Protein AF-A0A5B9W8B9-F1 (afdb_monomer_lite)

Radius of gyration: 24.4 Å; chains: 1; bounding box: 91×34×61 Å

Foldseek 3Di:
DDDDDDPPDDPPDDQQDDDDDPVLVVLLVVLLVCLLPDQLVCLVVVLPPVLVVLLVVLVVCLVVVVLVVNVNSLSSLLSSLLSSLLSCLQDCSPVVRSVVSVCCCVVRSLVSSVVSLVSSLVVCVVPPPPCVRPRDRSVVVSVCSNVSNVCCVVQVVSNQVQCVQLVVVVVVVFVVVLPDDQVPDPPQDDRRSATFGGKFQFPFFRWIWRWRAPPVQKTKTKIAGPPPRDPPPDGDDRGPQPPHWADYPDRMITGIGD

Structure (mmCIF, N/CA/C/O backbone):
data_AF-A0A5B9W8B9-F1
#
_entry.id   AF-A0A5B9W8B9-F1
#
loop_
_atom_site.group_PDB
_atom_site.id
_atom_site.type_symbol
_atom_site.label_atom_id
_atom_site.label_alt_id
_atom_site.label_comp_id
_atom_site.label_asym_id
_atom_site.label_entity_id
_atom_site.label_seq_id
_atom_site.pdbx_PDB_ins_code
_atom_site.Cartn_x
_atom_site.Cartn_y
_atom_site.Cartn_z
_atom_site.occupancy
_atom_site.B_iso_or_equiv
_atom_site.auth_seq_id
_atom_site.auth_comp_id
_atom_site.auth_asym_id
_atom_site.auth_atom_id
_atom_site.pdbx_PDB_model_num
ATOM 1 N N . MET A 1 1 ? -69.349 -2.108 16.119 1.00 53.00 1 MET A N 1
ATOM 2 C CA . MET A 1 1 ? -68.455 -2.070 14.942 1.00 53.00 1 MET A CA 1
ATOM 3 C C . MET A 1 1 ? -67.423 -0.985 15.195 1.00 53.00 1 MET A C 1
ATOM 5 O O . MET A 1 1 ? -67.788 0.181 15.204 1.00 53.00 1 MET A O 1
ATOM 9 N N . GLY A 1 2 ? -66.193 -1.365 15.547 1.00 60.72 2 GLY A N 1
ATOM 10 C CA . GLY A 1 2 ? -65.100 -0.411 15.768 1.00 60.72 2 GLY A CA 1
ATOM 11 C C . GLY A 1 2 ? -64.405 -0.074 14.445 1.00 60.72 2 GLY A C 1
ATOM 12 O O . GLY A 1 2 ? -64.340 -0.952 13.581 1.00 60.72 2 GLY A O 1
ATOM 13 N N . PRO A 1 3 ? -63.917 1.163 14.251 1.00 53.50 3 PRO A N 1
ATOM 14 C CA . PRO A 1 3 ? -63.240 1.543 13.019 1.00 53.50 3 PRO A CA 1
ATOM 15 C C . PRO A 1 3 ? -61.940 0.735 12.840 1.00 53.50 3 PRO A C 1
ATOM 17 O O . PRO A 1 3 ? -61.237 0.484 13.825 1.00 53.50 3 PRO A O 1
ATOM 20 N N . PRO A 1 4 ? -61.608 0.313 11.607 1.00 59.78 4 PRO A N 1
ATOM 21 C CA . PRO A 1 4 ? -60.392 -0.444 11.338 1.00 59.78 4 PRO A CA 1
ATOM 22 C C . PRO A 1 4 ? -59.152 0.404 11.646 1.00 59.78 4 PRO A C 1
ATOM 24 O O . PRO A 1 4 ? -59.049 1.559 11.231 1.00 59.78 4 PRO A O 1
ATOM 27 N N . SER A 1 5 ? -58.207 -0.174 12.392 1.00 61.28 5 SER A N 1
ATOM 28 C CA . SER A 1 5 ? -56.925 0.465 12.696 1.00 61.28 5 SER A CA 1
ATOM 29 C C . SER A 1 5 ? -56.132 0.742 11.412 1.00 61.28 5 SER A C 1
ATOM 31 O O . SER A 1 5 ? -56.053 -0.134 10.547 1.00 61.28 5 SER A O 1
ATOM 33 N N . PRO A 1 6 ? -55.508 1.925 11.279 1.00 59.16 6 PRO A N 1
ATOM 34 C CA . PRO A 1 6 ? -54.729 2.258 10.099 1.00 59.16 6 PRO A CA 1
ATOM 35 C C . PRO A 1 6 ? -53.483 1.370 10.020 1.00 59.16 6 PRO A C 1
ATOM 37 O O . PRO A 1 6 ? -52.668 1.312 10.944 1.00 59.16 6 PRO A O 1
ATOM 40 N N . LEU A 1 7 ? -53.348 0.687 8.883 1.00 61.56 7 LEU A N 1
ATOM 41 C CA . LEU A 1 7 ? -52.146 -0.014 8.448 1.00 61.56 7 LEU A CA 1
ATOM 42 C C . LEU A 1 7 ? -50.943 0.936 8.539 1.00 61.56 7 LEU A C 1
ATOM 44 O O . LEU A 1 7 ? -50.793 1.854 7.735 1.00 61.56 7 LEU A O 1
ATOM 48 N N . ARG A 1 8 ? -50.070 0.705 9.526 1.00 52.62 8 ARG A N 1
ATOM 49 C CA . ARG A 1 8 ? -48.732 1.301 9.576 1.00 52.62 8 ARG A CA 1
ATOM 50 C C . ARG A 1 8 ? -47.933 0.767 8.390 1.00 52.62 8 ARG A C 1
ATOM 52 O O . ARG A 1 8 ? -47.361 -0.318 8.455 1.00 52.62 8 ARG A O 1
ATOM 59 N N . THR A 1 9 ? -47.877 1.536 7.311 1.00 57.22 9 THR A N 1
ATOM 60 C CA . THR A 1 9 ? -46.890 1.356 6.247 1.00 57.22 9 THR A CA 1
ATOM 61 C C . THR A 1 9 ? -45.500 1.537 6.849 1.00 57.22 9 THR A C 1
ATOM 63 O O . THR A 1 9 ? -45.143 2.633 7.285 1.00 57.22 9 THR A O 1
ATOM 66 N N . ALA A 1 10 ? -44.734 0.448 6.923 1.00 52.25 10 ALA A N 1
ATOM 67 C CA . ALA A 1 10 ? -43.337 0.473 7.320 1.00 52.25 10 ALA A CA 1
ATOM 68 C C . ALA A 1 10 ? -42.574 1.379 6.346 1.00 52.25 10 ALA A C 1
ATOM 70 O O . ALA A 1 10 ? -42.429 1.057 5.168 1.00 52.25 10 ALA A O 1
ATOM 71 N N . ALA A 1 11 ? -42.137 2.542 6.829 1.00 54.94 11 ALA A N 1
ATOM 72 C CA . ALA A 1 11 ? -41.284 3.435 6.066 1.00 54.94 11 ALA A CA 1
ATOM 73 C C . ALA A 1 11 ? -40.016 2.667 5.673 1.00 54.94 11 ALA A C 1
ATOM 75 O O . ALA A 1 11 ? -39.284 2.189 6.542 1.00 54.94 11 ALA A O 1
ATOM 76 N N . ALA A 1 12 ? -39.787 2.520 4.367 1.00 53.31 12 ALA A N 1
ATOM 77 C CA . ALA A 1 12 ? -38.563 1.954 3.827 1.00 53.31 12 ALA A CA 1
ATOM 78 C C . ALA A 1 12 ? -37.379 2.757 4.382 1.00 53.31 12 ALA A C 1
ATOM 80 O O . ALA A 1 12 ? -37.234 3.947 4.097 1.00 53.31 12 ALA A O 1
ATOM 81 N N . GLY A 1 13 ? -36.587 2.121 5.248 1.00 50.81 13 GLY A N 1
ATOM 82 C CA . GLY A 1 13 ? -35.452 2.751 5.905 1.00 50.81 13 GLY A CA 1
ATOM 83 C C . GLY A 1 13 ? -34.472 3.270 4.861 1.00 50.81 13 GLY A C 1
ATOM 84 O O . GLY A 1 13 ? -33.965 2.501 4.046 1.00 50.81 13 GLY A O 1
ATOM 85 N N . ALA A 1 14 ? -34.220 4.578 4.876 1.00 54.97 14 ALA A N 1
ATOM 86 C CA . ALA A 1 14 ? -33.179 5.180 4.060 1.00 54.97 14 ALA A CA 1
ATOM 87 C C . ALA A 1 14 ? -31.840 4.459 4.322 1.00 54.97 14 ALA A C 1
ATOM 89 O O . ALA A 1 14 ? -31.546 4.139 5.480 1.00 54.97 14 ALA A O 1
ATOM 90 N N . PRO A 1 15 ? -31.023 4.196 3.285 1.00 48.00 15 PRO A N 1
ATOM 91 C CA . PRO A 1 15 ? -29.749 3.513 3.461 1.00 48.00 15 PRO A CA 1
ATOM 92 C C . PRO A 1 15 ? -28.879 4.308 4.436 1.00 48.00 15 PRO A C 1
ATOM 94 O O . PRO A 1 15 ? -28.633 5.503 4.245 1.00 48.00 15 PRO A O 1
ATOM 97 N N . ALA A 1 16 ? -28.435 3.643 5.501 1.00 47.88 16 ALA A N 1
ATOM 98 C CA . ALA A 1 16 ? -27.616 4.251 6.533 1.00 47.88 16 ALA A CA 1
ATOM 99 C C . ALA A 1 16 ? -26.306 4.771 5.915 1.00 47.88 16 ALA A C 1
ATOM 101 O O . ALA A 1 16 ? -25.466 4.001 5.449 1.00 47.88 16 ALA A O 1
ATOM 102 N N . ARG A 1 17 ? -26.132 6.098 5.878 1.00 46.00 17 ARG A N 1
ATOM 103 C CA . ARG A 1 17 ? -24.886 6.723 5.420 1.00 46.00 17 ARG A CA 1
ATOM 104 C C . ARG A 1 17 ? -23.863 6.660 6.546 1.00 46.00 17 ARG A C 1
ATOM 106 O O . ARG A 1 17 ? -24.019 7.320 7.572 1.00 46.00 17 ARG A O 1
ATOM 113 N N . VAL A 1 18 ? -22.802 5.886 6.345 1.00 44.22 18 VAL A N 1
ATOM 114 C CA . VAL A 1 18 ? -21.648 5.867 7.247 1.00 44.22 18 VAL A CA 1
ATOM 115 C C . VAL A 1 18 ? -20.907 7.198 7.097 1.00 44.22 18 VAL A C 1
ATOM 117 O O . VAL A 1 18 ? -20.269 7.448 6.079 1.00 44.22 18 VAL A O 1
ATOM 120 N N . GLN A 1 19 ? -21.023 8.080 8.090 1.00 51.31 19 GLN A N 1
ATOM 121 C CA . GLN A 1 19 ? -20.277 9.338 8.131 1.00 51.31 19 GLN A CA 1
ATOM 122 C C . GLN A 1 19 ? -19.015 9.148 8.970 1.00 51.31 19 GLN A C 1
ATOM 124 O O . GLN A 1 19 ? -19.083 8.982 10.190 1.00 51.31 19 GLN A O 1
ATOM 129 N N . PHE A 1 20 ? -17.856 9.169 8.316 1.00 55.06 20 PHE A N 1
ATOM 130 C CA . PHE A 1 20 ? -16.575 9.244 9.008 1.00 55.06 20 PHE A CA 1
ATOM 131 C C . PHE A 1 20 ? -16.237 10.712 9.296 1.00 55.06 20 PHE A C 1
ATOM 133 O O . PHE A 1 20 ? -16.430 11.559 8.421 1.00 55.06 20 PHE A O 1
ATOM 140 N N . PRO A 1 21 ? -15.720 11.045 10.491 1.00 71.06 21 PRO A N 1
ATOM 141 C CA . PRO A 1 21 ? -15.170 12.371 10.728 1.00 71.06 21 PRO A CA 1
ATOM 142 C C . PRO A 1 21 ? -14.032 12.643 9.736 1.00 71.06 21 PRO A C 1
ATOM 144 O O . PRO A 1 21 ? -13.175 11.781 9.547 1.00 71.06 21 PRO A O 1
ATOM 147 N N . LEU A 1 22 ? -13.972 13.844 9.155 1.00 70.62 22 LEU A N 1
ATOM 148 C CA . LEU A 1 22 ? -12.918 14.226 8.203 1.00 70.62 22 LEU A CA 1
ATOM 149 C C . LEU A 1 22 ? -11.507 13.958 8.756 1.00 70.62 22 LEU A C 1
ATOM 151 O O . LEU A 1 22 ? -10.649 13.448 8.043 1.00 70.62 22 LEU A O 1
ATOM 155 N N . TRP A 1 23 ? -11.291 14.217 10.049 1.00 65.00 23 TRP A N 1
ATOM 156 C CA . TRP A 1 23 ? -10.002 13.987 10.704 1.00 65.00 23 TRP A CA 1
ATOM 157 C C . TRP A 1 23 ? -9.565 12.515 10.683 1.00 65.00 23 TRP A C 1
ATOM 159 O O . TRP A 1 23 ? -8.372 12.246 10.633 1.00 65.00 23 TRP A O 1
ATOM 169 N N . VAL A 1 24 ? -10.502 11.559 10.674 1.00 62.00 24 VAL A N 1
ATOM 170 C CA . VAL A 1 24 ? -10.194 10.121 10.599 1.00 62.00 24 VAL A CA 1
ATOM 171 C C . VAL A 1 24 ? -9.627 9.769 9.224 1.00 62.00 24 VAL A C 1
ATOM 173 O O . VAL A 1 24 ? -8.650 9.031 9.123 1.00 62.00 24 VAL A O 1
ATOM 176 N N . ILE A 1 25 ? -10.207 10.343 8.167 1.00 65.50 25 ILE A N 1
ATOM 177 C CA . ILE A 1 25 ? -9.712 10.192 6.794 1.00 65.50 25 ILE A CA 1
ATOM 178 C C . ILE A 1 25 ? -8.346 10.873 6.659 1.00 65.50 25 ILE A C 1
ATOM 180 O O . ILE A 1 25 ? -7.425 10.289 6.097 1.00 65.50 25 ILE A O 1
ATOM 184 N N . MET A 1 26 ? -8.180 12.072 7.226 1.00 69.94 26 MET A N 1
ATOM 185 C CA . MET A 1 26 ? -6.887 12.765 7.228 1.00 69.94 26 MET A CA 1
ATOM 186 C C . MET A 1 26 ? -5.810 11.977 7.978 1.00 69.94 26 MET A C 1
ATOM 188 O O . MET A 1 26 ? -4.672 11.944 7.528 1.00 69.94 26 MET A O 1
ATOM 192 N N . LEU A 1 27 ? -6.158 11.309 9.081 1.00 65.75 27 LEU A N 1
ATOM 193 C CA . LEU A 1 27 ? -5.225 10.485 9.849 1.00 65.75 27 LEU A CA 1
ATOM 194 C C . LEU A 1 27 ? -4.809 9.229 9.073 1.00 65.75 27 LEU A C 1
ATOM 196 O O . LEU A 1 27 ? -3.626 8.892 9.055 1.00 65.75 27 LEU A O 1
ATOM 200 N N . LEU A 1 28 ? -5.751 8.584 8.376 1.00 63.97 28 LEU A N 1
ATOM 201 C CA . LEU A 1 28 ? -5.454 7.499 7.439 1.00 63.97 28 LEU A CA 1
ATOM 202 C C . LEU A 1 28 ? -4.477 7.968 6.350 1.00 63.97 28 LEU A C 1
ATOM 204 O O . LEU A 1 28 ? -3.435 7.345 6.160 1.00 63.97 28 LEU A O 1
ATOM 208 N N . ILE A 1 29 ? -4.780 9.087 5.685 1.00 66.88 29 ILE A N 1
ATOM 209 C CA . ILE A 1 29 ? -3.930 9.663 4.631 1.00 66.88 29 ILE A CA 1
ATOM 210 C C . ILE A 1 29 ? -2.542 10.005 5.180 1.00 66.88 29 ILE A C 1
ATOM 212 O O . ILE A 1 29 ? -1.541 9.642 4.570 1.00 66.88 29 ILE A O 1
ATOM 216 N N . ALA A 1 30 ? -2.469 10.660 6.341 1.00 65.62 30 ALA A N 1
ATOM 217 C CA . ALA A 1 30 ? -1.208 11.026 6.974 1.00 65.62 30 ALA A CA 1
ATOM 218 C C . ALA A 1 30 ? -0.379 9.789 7.330 1.00 65.62 30 ALA A C 1
ATOM 220 O O . ALA A 1 30 ? 0.826 9.782 7.114 1.00 65.62 30 ALA A O 1
ATOM 221 N N . THR A 1 31 ? -1.012 8.720 7.817 1.00 61.94 31 THR A N 1
ATOM 222 C CA . THR A 1 31 ? -0.304 7.487 8.183 1.00 61.94 31 THR A CA 1
ATOM 223 C C . THR A 1 31 ? 0.210 6.752 6.946 1.00 61.94 31 THR A C 1
ATOM 225 O O . THR A 1 31 ? 1.342 6.275 6.951 1.00 61.94 31 THR A O 1
ATOM 228 N N . VAL A 1 32 ? -0.574 6.721 5.862 1.00 61.09 32 VAL A N 1
ATOM 229 C CA . VAL A 1 32 ? -0.121 6.204 4.562 1.00 61.09 32 VAL A CA 1
ATOM 230 C C . VAL A 1 32 ? 1.057 7.034 4.043 1.00 61.09 32 VAL A C 1
ATOM 232 O O . VAL A 1 32 ? 2.077 6.470 3.666 1.00 61.09 32 VAL A O 1
ATOM 235 N N . ALA A 1 33 ? 0.963 8.365 4.086 1.00 64.56 33 ALA A N 1
ATOM 236 C CA . ALA A 1 33 ? 2.030 9.257 3.636 1.00 64.56 33 ALA A CA 1
ATOM 237 C C . ALA A 1 33 ? 3.316 9.115 4.473 1.00 64.56 33 ALA A C 1
ATOM 239 O O . ALA A 1 33 ? 4.405 9.062 3.909 1.00 64.56 33 ALA A O 1
ATOM 240 N N . ILE A 1 34 ? 3.203 8.998 5.801 1.00 65.38 34 ILE A N 1
ATOM 241 C CA . ILE A 1 34 ? 4.343 8.755 6.699 1.00 65.38 34 ILE A CA 1
ATOM 242 C C . ILE A 1 34 ? 4.956 7.384 6.419 1.00 65.38 34 ILE A C 1
ATOM 244 O O . ILE A 1 34 ? 6.172 7.288 6.311 1.00 65.38 34 ILE A O 1
ATOM 248 N N . GLY A 1 35 ? 4.137 6.341 6.256 1.00 58.59 35 GLY A N 1
ATOM 249 C CA . GLY A 1 35 ? 4.618 5.007 5.890 1.00 58.59 35 GLY A CA 1
ATOM 250 C C . GLY A 1 35 ? 5.359 4.992 4.554 1.00 58.59 35 GLY A C 1
ATOM 251 O O . GLY A 1 35 ? 6.282 4.205 4.381 1.00 58.59 35 GLY A O 1
ATOM 252 N N . ILE A 1 36 ? 4.990 5.896 3.641 1.00 60.25 36 ILE A N 1
ATOM 253 C CA . ILE A 1 36 ? 5.668 6.075 2.358 1.00 60.25 36 ILE A CA 1
ATOM 254 C C . ILE A 1 36 ? 6.988 6.845 2.485 1.00 60.25 36 ILE A C 1
ATOM 256 O O . ILE A 1 36 ? 7.955 6.528 1.795 1.00 60.25 36 ILE A O 1
ATOM 260 N N . ALA A 1 37 ? 7.037 7.860 3.347 1.00 62.34 37 ALA A N 1
ATOM 261 C CA . ALA A 1 37 ? 8.162 8.789 3.432 1.00 62.34 37 ALA A CA 1
ATOM 262 C C . ALA A 1 37 ? 9.220 8.427 4.494 1.00 62.34 37 ALA A C 1
ATOM 264 O O . ALA A 1 37 ? 10.349 8.911 4.410 1.00 62.34 37 ALA A O 1
ATOM 265 N N . ALA A 1 38 ? 8.874 7.634 5.513 1.00 58.47 38 ALA A N 1
ATOM 266 C CA . ALA A 1 38 ? 9.739 7.380 6.663 1.00 58.47 38 ALA A CA 1
ATOM 267 C C . ALA A 1 38 ? 10.649 6.147 6.478 1.00 58.47 38 ALA A C 1
ATOM 269 O O . ALA A 1 38 ? 10.225 5.138 5.913 1.00 58.47 38 ALA A O 1
ATOM 270 N N . PRO A 1 39 ? 11.887 6.175 7.009 1.00 59.69 39 PRO A N 1
ATOM 271 C CA . PRO A 1 39 ? 12.776 5.019 6.981 1.00 59.69 39 PRO A CA 1
ATOM 272 C C . PRO A 1 39 ? 12.236 3.842 7.831 1.00 59.69 39 PRO A C 1
ATOM 274 O O . PRO A 1 39 ? 11.642 4.074 8.890 1.00 59.69 39 PRO A O 1
ATOM 277 N N . PRO A 1 40 ? 12.501 2.578 7.432 1.00 56.31 40 PRO A N 1
ATOM 278 C CA . PRO A 1 40 ? 11.934 1.351 8.018 1.00 56.31 40 PRO A CA 1
ATOM 279 C C . PRO A 1 40 ? 11.998 1.250 9.548 1.00 56.31 40 PRO A C 1
ATOM 281 O O . PRO A 1 40 ? 11.011 0.923 10.208 1.00 56.31 40 PRO A O 1
ATOM 284 N N . LEU A 1 41 ? 13.159 1.572 10.127 1.00 54.97 41 LEU A N 1
ATOM 285 C CA . LEU A 1 41 ? 13.398 1.515 11.574 1.00 54.97 41 LEU A CA 1
ATOM 286 C C . LEU A 1 41 ? 12.541 2.525 12.349 1.00 54.97 41 LEU A C 1
ATOM 288 O O . LEU A 1 41 ? 12.092 2.236 13.459 1.00 54.97 41 LEU A O 1
ATOM 292 N N . GLY A 1 42 ? 12.258 3.684 11.745 1.00 56.50 42 GLY A N 1
ATOM 293 C CA . GLY A 1 42 ? 11.351 4.676 12.313 1.00 56.50 42 GLY A CA 1
ATOM 294 C C . GLY A 1 42 ? 9.923 4.146 12.396 1.00 56.50 42 GLY A C 1
ATOM 295 O O . GLY A 1 42 ? 9.264 4.345 13.409 1.00 56.50 42 GLY A O 1
ATOM 296 N N . VAL A 1 43 ? 9.469 3.402 11.384 1.00 57.56 43 VAL A N 1
ATOM 297 C CA . VAL A 1 43 ? 8.092 2.886 11.289 1.00 57.56 43 VAL A CA 1
ATOM 298 C C . VAL A 1 43 ? 7.775 1.856 12.381 1.00 57.56 43 VAL A C 1
ATOM 300 O O . VAL A 1 43 ? 6.681 1.881 12.945 1.00 57.56 43 VAL A O 1
ATOM 303 N N . VA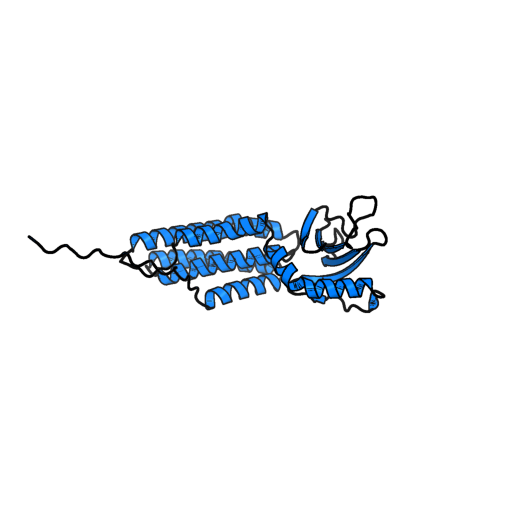L A 1 44 ? 8.726 0.988 12.742 1.00 56.59 44 VAL A N 1
ATOM 304 C CA . VAL A 1 44 ? 8.519 -0.033 13.790 1.00 56.59 44 VAL A CA 1
ATOM 305 C C . VAL A 1 44 ? 8.467 0.596 15.190 1.00 56.59 44 VAL A C 1
ATOM 307 O O . VAL A 1 44 ? 7.555 0.302 15.969 1.00 56.59 44 VAL A O 1
ATOM 310 N N . ALA A 1 45 ? 9.396 1.507 15.502 1.00 57.75 45 ALA A N 1
ATOM 311 C CA . ALA A 1 45 ? 9.432 2.205 16.791 1.00 57.75 45 ALA A CA 1
ATOM 312 C C . ALA A 1 45 ? 8.258 3.193 16.958 1.00 57.75 45 ALA A C 1
ATOM 314 O O . ALA A 1 45 ? 7.648 3.255 18.030 1.00 57.75 45 ALA A O 1
ATOM 315 N N . LEU A 1 46 ? 7.889 3.906 15.885 1.00 56.69 46 LEU A N 1
ATOM 316 C CA . LEU A 1 46 ? 6.703 4.771 15.833 1.00 56.69 46 LEU A CA 1
ATOM 317 C C . LEU A 1 46 ? 5.392 3.976 15.817 1.00 56.69 46 LEU A C 1
ATOM 319 O O . LEU A 1 46 ? 4.352 4.534 16.140 1.00 56.69 46 LEU A O 1
ATOM 323 N N . GLY A 1 47 ? 5.413 2.689 15.468 1.00 58.53 47 GLY A N 1
ATOM 324 C CA . GLY A 1 47 ? 4.243 1.822 15.551 1.00 58.53 47 GLY A CA 1
ATOM 325 C C . GLY A 1 47 ? 3.962 1.394 16.990 1.00 58.53 47 GLY A C 1
ATOM 326 O O . GLY A 1 47 ? 2.903 1.688 17.539 1.00 58.53 47 GLY A O 1
ATOM 327 N N . MET A 1 48 ? 4.918 0.725 17.638 1.00 62.12 48 MET A N 1
ATOM 328 C CA . MET A 1 48 ? 4.668 -0.020 18.884 1.00 62.12 48 MET A CA 1
ATOM 329 C C . MET A 1 48 ? 4.338 0.867 20.097 1.00 62.12 48 MET A C 1
ATOM 331 O O . MET A 1 48 ? 3.392 0.572 20.832 1.00 62.12 48 MET A O 1
ATOM 335 N N . ALA A 1 49 ? 5.062 1.973 20.306 1.00 63.25 49 ALA A N 1
ATOM 336 C CA . ALA A 1 49 ? 4.857 2.828 21.481 1.00 63.25 49 ALA A CA 1
ATOM 337 C C . ALA A 1 49 ? 3.497 3.565 21.470 1.00 63.25 49 ALA A C 1
ATOM 339 O O . ALA A 1 49 ? 2.778 3.502 22.474 1.00 63.25 49 ALA A O 1
ATOM 340 N N . PRO A 1 50 ? 3.055 4.174 20.351 1.00 64.69 50 PRO A N 1
ATOM 341 C CA . PRO A 1 50 ? 1.700 4.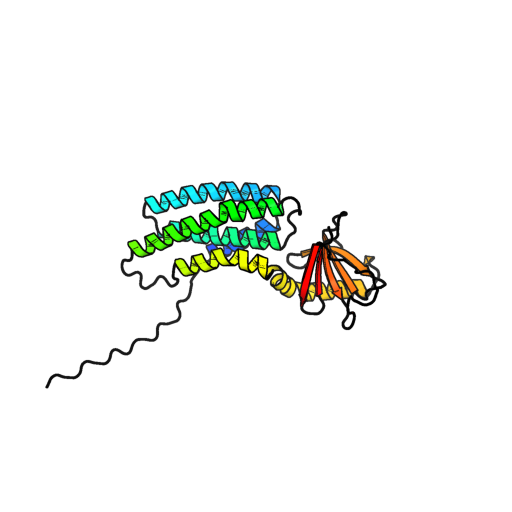708 20.237 1.00 64.69 50 PRO A CA 1
ATOM 342 C C . PRO A 1 50 ? 0.630 3.629 20.349 1.00 64.69 50 PRO A C 1
ATOM 344 O O . PRO A 1 50 ? -0.426 3.899 20.911 1.00 64.69 50 PRO A O 1
ATOM 347 N N . THR A 1 51 ? 0.900 2.400 19.889 1.00 65.12 51 THR A N 1
ATOM 348 C CA . THR A 1 51 ? -0.045 1.284 20.047 1.00 65.12 51 THR A CA 1
ATOM 349 C C . THR A 1 51 ? -0.283 0.961 21.524 1.00 65.12 51 THR A C 1
ATOM 351 O O . THR A 1 51 ? -1.430 0.848 21.957 1.00 65.12 51 THR A O 1
ATOM 354 N N . ALA A 1 52 ? 0.787 0.862 22.317 1.00 65.94 52 ALA A N 1
ATOM 355 C CA . ALA A 1 52 ? 0.695 0.594 23.751 1.00 65.94 52 ALA A CA 1
ATOM 356 C C . ALA A 1 52 ? 0.013 1.746 24.509 1.00 65.94 52 ALA A C 1
ATOM 358 O O . ALA A 1 52 ? -0.874 1.508 25.333 1.00 65.94 52 ALA A O 1
ATOM 359 N N . ALA A 1 53 ? 0.365 2.996 24.189 1.00 68.19 53 ALA A N 1
ATOM 360 C CA . ALA A 1 53 ? -0.264 4.180 24.775 1.00 68.19 53 ALA A CA 1
ATOM 361 C C . ALA A 1 53 ? -1.753 4.271 24.414 1.00 68.19 53 ALA A C 1
ATOM 363 O O . ALA A 1 53 ? -2.593 4.562 25.268 1.00 68.19 53 ALA A O 1
ATOM 364 N N . ALA A 1 54 ? -2.098 3.965 23.165 1.00 66.94 54 ALA A N 1
ATOM 365 C CA . ALA A 1 54 ? -3.473 3.949 22.713 1.00 66.94 54 ALA A CA 1
ATOM 366 C C . ALA A 1 54 ? -4.262 2.796 23.340 1.00 66.94 54 ALA A C 1
ATOM 368 O O . ALA A 1 54 ? -5.433 2.995 23.666 1.00 66.94 54 ALA A O 1
ATOM 369 N N . TYR A 1 55 ? -3.630 1.643 23.601 1.00 67.50 55 TYR A N 1
ATOM 370 C CA . TYR A 1 55 ? -4.244 0.556 24.362 1.00 67.50 55 TYR A CA 1
ATOM 371 C C . TYR A 1 55 ? -4.537 0.964 25.808 1.00 67.50 55 TYR A C 1
ATOM 373 O O . TYR A 1 55 ? -5.680 0.888 26.264 1.00 67.50 55 TYR A O 1
ATOM 381 N N . ALA A 1 56 ? -3.540 1.485 26.519 1.00 71.69 56 ALA A N 1
ATOM 382 C CA . ALA A 1 56 ? -3.726 1.957 27.889 1.00 71.69 56 ALA A CA 1
ATOM 383 C C . ALA A 1 56 ? -4.790 3.071 27.971 1.00 71.69 56 ALA A C 1
ATOM 385 O O . ALA A 1 56 ? -5.689 3.021 28.815 1.00 71.69 56 ALA A O 1
ATOM 386 N N . GLY A 1 57 ? -4.735 4.039 27.050 1.00 68.06 57 GLY A N 1
ATOM 387 C CA . GLY A 1 57 ? -5.672 5.158 26.980 1.00 68.06 57 GLY A CA 1
ATOM 388 C C . GLY A 1 57 ? -7.1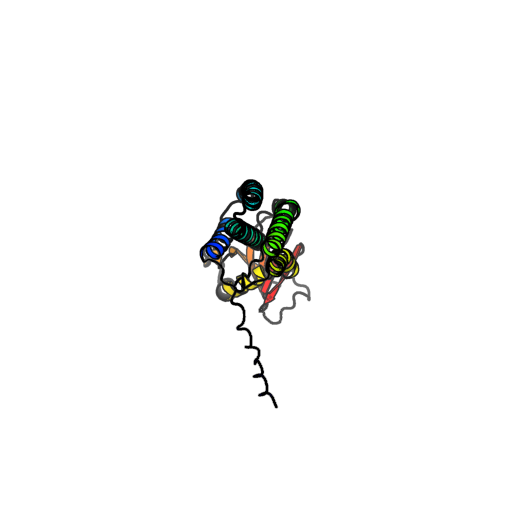04 4.720 26.679 1.00 68.06 57 GLY A C 1
ATOM 389 O O . GLY A 1 57 ? -8.038 5.164 27.343 1.00 68.06 57 GLY A O 1
ATOM 390 N N . SER A 1 58 ? -7.313 3.812 25.729 1.00 62.28 58 SER A N 1
ATOM 391 C CA . SER A 1 58 ? -8.662 3.340 25.390 1.00 62.28 58 SER A CA 1
ATOM 392 C C . SER A 1 58 ? -9.251 2.406 26.453 1.00 62.28 58 SER A C 1
ATOM 394 O O . SER A 1 58 ? -10.435 2.541 26.767 1.00 62.28 58 SER A O 1
ATOM 396 N N . ALA A 1 59 ? -8.446 1.559 27.105 1.00 69.25 59 ALA A N 1
ATOM 397 C CA . ALA A 1 59 ? -8.887 0.781 28.267 1.00 69.25 59 ALA A CA 1
ATOM 398 C C . ALA A 1 59 ? -9.320 1.690 29.435 1.00 69.25 59 ALA A C 1
ATOM 400 O O . ALA A 1 59 ? -10.340 1.443 30.086 1.00 69.25 59 ALA A O 1
ATOM 401 N N . PHE A 1 60 ? -8.590 2.783 29.668 1.00 75.94 60 PHE A N 1
ATOM 402 C CA . PHE A 1 60 ? -8.960 3.806 30.646 1.00 75.94 60 PHE A CA 1
ATOM 403 C C . PHE A 1 60 ? -10.259 4.542 30.268 1.00 75.94 60 PHE A C 1
ATOM 405 O O . PHE A 1 60 ? -11.130 4.760 31.112 1.00 75.94 60 PHE A O 1
ATOM 412 N N . LEU A 1 61 ? -10.439 4.886 28.991 1.00 71.25 61 LEU A N 1
ATOM 413 C CA . LEU A 1 61 ? -11.639 5.580 28.507 1.00 71.25 61 LEU A CA 1
ATOM 414 C C . LEU A 1 61 ? -12.899 4.718 28.557 1.00 71.25 61 LEU A C 1
ATOM 416 O O . LEU A 1 61 ? -13.980 5.222 28.866 1.00 71.25 61 LEU A O 1
ATOM 420 N N . VAL A 1 62 ? -12.748 3.419 28.313 1.00 69.31 62 VAL A N 1
ATOM 421 C CA . VAL A 1 62 ? -13.801 2.426 28.531 1.00 69.31 62 VAL A CA 1
ATOM 422 C C . VAL A 1 62 ? -14.202 2.383 30.006 1.00 69.31 62 VAL A C 1
ATOM 424 O O . VAL A 1 62 ? -15.389 2.470 30.315 1.00 69.31 62 VAL A O 1
ATOM 427 N N . ARG A 1 63 ? -13.228 2.321 30.925 1.00 75.56 63 ARG A N 1
ATOM 428 C CA . ARG A 1 63 ? -13.499 2.309 32.374 1.00 75.56 63 ARG A CA 1
ATOM 429 C C . ARG A 1 63 ? -14.169 3.590 32.872 1.00 75.56 63 ARG A C 1
ATOM 431 O O . ARG A 1 63 ? -14.964 3.530 33.798 1.00 75.56 63 ARG A O 1
ATOM 438 N N . THR A 1 64 ? -13.868 4.733 32.260 1.00 81.38 64 THR A N 1
ATOM 439 C CA . THR A 1 64 ? -14.421 6.045 32.648 1.00 81.38 64 THR A CA 1
ATOM 440 C C . THR A 1 64 ? -15.735 6.400 31.941 1.00 81.38 64 THR A C 1
ATOM 442 O O . THR A 1 64 ? -16.215 7.524 32.081 1.00 81.38 64 THR A O 1
ATOM 445 N N . GLY A 1 65 ? -16.328 5.479 31.168 1.00 75.19 65 GLY A N 1
ATOM 446 C CA . GLY A 1 65 ? -17.626 5.687 30.510 1.00 75.19 65 GLY A CA 1
ATOM 447 C C . GLY A 1 65 ? -17.597 6.651 29.316 1.00 75.19 65 GLY A C 1
ATOM 448 O O . GLY A 1 65 ? -18.643 7.020 28.783 1.00 75.19 65 GLY A O 1
ATOM 449 N N . ARG A 1 66 ? -16.413 7.054 28.835 1.00 79.81 66 ARG A N 1
ATOM 450 C CA . ARG A 1 66 ? -16.250 7.987 27.702 1.00 79.81 66 ARG A CA 1
ATOM 451 C C . ARG A 1 66 ? -16.331 7.262 26.353 1.00 79.81 66 ARG A C 1
ATOM 453 O O . ARG A 1 66 ? -15.403 7.307 25.540 1.00 79.81 66 ARG A O 1
ATOM 460 N N . LEU A 1 67 ? -17.466 6.610 26.093 1.00 73.69 67 LEU A N 1
ATOM 461 C CA . LEU A 1 67 ? -17.666 5.694 24.958 1.00 73.69 67 LEU A CA 1
ATOM 462 C C . LEU A 1 67 ? -17.448 6.343 23.580 1.00 73.69 67 LEU A C 1
ATOM 464 O O . LEU A 1 67 ? -16.889 5.714 22.682 1.00 73.69 67 LEU A O 1
ATOM 468 N N . ARG A 1 68 ? -17.824 7.618 23.407 1.00 77.44 68 ARG A N 1
ATOM 469 C CA . ARG A 1 68 ? -17.637 8.344 22.135 1.00 77.44 68 ARG A CA 1
ATOM 470 C C . ARG A 1 68 ? -16.161 8.513 21.773 1.00 77.44 68 ARG A C 1
ATOM 472 O O . ARG A 1 68 ? -15.792 8.330 20.615 1.00 77.44 68 ARG A O 1
ATOM 479 N N . LEU A 1 69 ? -15.330 8.837 22.764 1.00 76.31 69 LEU A N 1
ATOM 480 C CA . LEU A 1 69 ? -13.892 9.014 22.576 1.00 76.31 69 LEU A CA 1
ATOM 481 C C . LEU A 1 69 ? -13.209 7.659 22.348 1.00 76.31 69 LEU A C 1
ATOM 483 O O . LEU A 1 69 ? -12.378 7.538 21.454 1.00 76.31 69 LEU A O 1
ATOM 487 N N . ALA A 1 70 ? -13.623 6.624 23.087 1.00 71.56 70 ALA A N 1
ATOM 488 C CA . ALA A 1 70 ? -13.144 5.258 22.879 1.00 71.56 70 ALA A CA 1
ATOM 489 C C . ALA A 1 70 ? -13.438 4.756 21.451 1.00 71.56 70 ALA A C 1
ATOM 491 O O . ALA A 1 70 ? -12.542 4.226 20.797 1.00 71.56 70 ALA A O 1
ATOM 492 N N . LYS A 1 71 ? -14.649 5.003 20.926 1.00 76.94 71 LYS A N 1
ATOM 493 C CA . LYS A 1 71 ? -15.024 4.697 19.532 1.00 76.94 71 LYS A CA 1
ATOM 494 C C . LYS A 1 71 ? -14.122 5.411 18.525 1.00 76.94 71 LYS A C 1
ATOM 496 O O . LYS A 1 71 ? -13.625 4.791 17.590 1.00 76.94 71 LYS A O 1
ATOM 501 N N . GLN A 1 72 ? -13.917 6.714 18.705 1.00 79.50 72 GLN A N 1
ATOM 502 C CA . GLN A 1 72 ? -13.079 7.517 17.814 1.00 79.50 72 GLN A CA 1
ATOM 503 C C . GLN A 1 72 ? -11.627 7.033 17.799 1.00 79.50 72 GLN A C 1
ATOM 505 O O . GLN A 1 72 ? -11.048 6.901 16.723 1.00 79.50 72 GLN A O 1
ATOM 510 N N . LEU A 1 73 ? -11.065 6.708 18.965 1.00 75.56 73 LEU A N 1
ATOM 511 C CA . LEU A 1 73 ? -9.714 6.160 19.069 1.00 75.56 73 LEU A CA 1
ATOM 512 C C . LEU A 1 73 ? -9.611 4.772 18.437 1.00 75.56 73 LEU A C 1
ATOM 514 O O . LEU A 1 73 ? -8.693 4.546 17.660 1.00 75.56 73 LEU A O 1
ATOM 518 N N . ALA A 1 74 ? -10.558 3.868 18.698 1.00 75.38 74 ALA A N 1
ATOM 519 C CA . ALA A 1 74 ? -10.549 2.530 18.107 1.00 75.38 74 ALA A CA 1
ATOM 520 C C . ALA A 1 74 ? -10.613 2.580 16.570 1.00 75.38 74 ALA A C 1
ATOM 522 O O . ALA A 1 74 ? -9.854 1.885 15.895 1.00 75.38 74 ALA A O 1
ATOM 523 N N . LEU A 1 75 ? -11.472 3.442 16.013 1.00 78.69 75 LEU A N 1
ATOM 524 C CA . LEU A 1 75 ? -11.554 3.657 14.566 1.00 78.69 75 LEU A CA 1
ATOM 525 C C . LEU A 1 75 ? -10.278 4.292 14.008 1.00 78.69 75 LEU A C 1
ATOM 527 O O . LEU A 1 75 ? -9.775 3.835 12.985 1.00 78.69 75 LEU A O 1
ATOM 531 N N . GLY A 1 76 ? -9.747 5.318 14.678 1.00 79.12 76 GLY A N 1
ATOM 532 C CA . GLY A 1 76 ? -8.509 5.984 14.275 1.00 79.12 76 GLY A CA 1
ATOM 533 C C . GLY A 1 76 ? -7.316 5.029 14.257 1.00 79.12 76 GLY A C 1
ATOM 534 O O . GLY A 1 76 ? -6.583 4.997 13.274 1.00 79.12 76 GLY A O 1
ATOM 535 N N . LEU A 1 77 ? -7.166 4.198 15.293 1.00 76.69 77 LEU A N 1
ATOM 536 C CA . LEU A 1 77 ? -6.123 3.171 15.368 1.00 76.69 77 LEU A CA 1
ATOM 537 C C . LEU A 1 77 ? -6.307 2.114 14.287 1.00 76.69 77 LEU A C 1
ATOM 539 O O . LEU A 1 77 ? -5.368 1.832 13.552 1.00 76.69 77 LEU A O 1
ATOM 543 N N . GLY A 1 78 ? -7.513 1.553 14.161 1.00 80.12 78 GLY A N 1
ATOM 544 C CA . GLY A 1 78 ? -7.796 0.526 13.163 1.00 80.12 78 GLY A CA 1
ATOM 545 C C . GLY A 1 78 ? -7.490 1.009 11.748 1.00 80.12 78 GLY A C 1
ATOM 546 O O . GLY A 1 78 ? -6.832 0.301 10.989 1.00 80.12 78 GLY A O 1
ATOM 547 N N . LEU A 1 79 ? -7.908 2.228 11.404 1.00 81.56 79 LEU A N 1
ATOM 548 C CA . LEU A 1 79 ? -7.629 2.816 10.096 1.00 81.56 79 LEU A CA 1
ATOM 549 C C . LEU A 1 79 ? -6.154 3.180 9.928 1.00 81.56 79 LEU A C 1
ATOM 551 O O . LEU A 1 79 ? -5.584 2.852 8.894 1.00 81.56 79 LEU A O 1
ATOM 555 N N . GLY A 1 80 ? -5.516 3.782 10.933 1.00 79.25 80 GLY A N 1
ATOM 556 C CA . GLY A 1 80 ? -4.087 4.099 10.898 1.00 79.25 80 GLY A CA 1
ATOM 557 C C . GLY A 1 80 ? -3.226 2.853 10.675 1.00 79.25 80 GLY A C 1
ATOM 558 O O . GLY A 1 80 ? -2.430 2.818 9.740 1.00 79.25 80 GLY A O 1
ATOM 559 N N . PHE A 1 81 ? -3.447 1.790 11.455 1.00 79.81 81 PHE A N 1
ATOM 560 C CA . PHE A 1 81 ? -2.733 0.521 11.297 1.00 79.81 81 PHE A CA 1
ATOM 561 C C . PHE A 1 81 ? -2.981 -0.113 9.932 1.00 79.81 81 PHE A C 1
ATOM 563 O O . PHE A 1 81 ? -2.028 -0.530 9.281 1.00 79.81 81 PHE A O 1
ATOM 570 N N . ASN A 1 82 ? -4.231 -0.169 9.468 1.00 82.06 82 ASN A N 1
ATOM 571 C CA . ASN A 1 82 ? -4.536 -0.683 8.131 1.00 82.06 82 ASN A CA 1
ATOM 572 C C . ASN A 1 82 ? -3.882 0.155 7.019 1.00 82.06 82 ASN A C 1
ATOM 574 O O . ASN A 1 82 ? -3.366 -0.407 6.059 1.00 82.06 82 ASN A O 1
ATOM 578 N N . GLY A 1 83 ? -3.848 1.482 7.155 1.00 79.06 83 GLY A N 1
ATOM 579 C CA . GLY A 1 83 ? -3.155 2.369 6.221 1.00 79.06 83 GLY A CA 1
ATOM 580 C C . GLY A 1 83 ? -1.649 2.124 6.196 1.00 79.06 83 GLY A C 1
ATOM 581 O O . GLY A 1 83 ? -1.065 2.021 5.120 1.00 79.06 83 GLY A O 1
ATOM 582 N N . LEU A 1 84 ? -1.032 1.957 7.368 1.00 77.31 84 LEU A N 1
ATOM 583 C CA . LEU A 1 84 ? 0.388 1.626 7.481 1.00 77.31 84 LEU A CA 1
ATOM 584 C C . LEU A 1 84 ? 0.698 0.254 6.874 1.00 77.31 84 LEU A C 1
ATOM 586 O O . LEU A 1 84 ? 1.685 0.098 6.162 1.00 77.31 84 LEU A O 1
ATOM 590 N N . PHE A 1 85 ? -0.179 -0.722 7.112 1.00 79.94 85 PHE A N 1
ATOM 591 C CA . PHE A 1 85 ? -0.092 -2.047 6.514 1.00 79.94 85 PHE A CA 1
ATOM 592 C C . PHE A 1 85 ? -0.140 -1.967 4.988 1.00 79.94 85 PHE A C 1
ATOM 594 O O . PHE A 1 85 ? 0.756 -2.473 4.320 1.00 79.94 85 PHE A O 1
ATOM 601 N N . ILE A 1 86 ? -1.123 -1.257 4.430 1.00 80.56 86 ILE A N 1
ATOM 602 C CA . ILE A 1 86 ? -1.230 -1.032 2.985 1.00 80.56 86 ILE A CA 1
ATOM 603 C C . ILE A 1 86 ? 0.028 -0.335 2.446 1.00 80.56 86 ILE A C 1
ATOM 605 O O . ILE A 1 86 ? 0.603 -0.804 1.467 1.00 80.56 86 ILE A O 1
ATOM 609 N N . ALA A 1 87 ? 0.514 0.724 3.099 1.00 75.69 87 ALA A N 1
ATOM 610 C CA . ALA A 1 87 ? 1.741 1.412 2.690 1.00 75.69 87 ALA A CA 1
ATOM 611 C C . ALA A 1 87 ? 2.955 0.465 2.672 1.00 75.69 87 ALA A C 1
ATOM 613 O O . ALA A 1 87 ? 3.704 0.446 1.697 1.00 75.69 87 ALA A O 1
ATOM 614 N N . SER A 1 88 ? 3.089 -0.396 3.687 1.00 75.06 88 SER A N 1
ATOM 615 C CA . SER A 1 88 ? 4.160 -1.401 3.760 1.00 75.06 88 SER A CA 1
ATOM 616 C C . SER A 1 88 ? 4.088 -2.478 2.674 1.00 75.06 88 SER A C 1
ATOM 618 O O . SER A 1 88 ? 5.082 -3.138 2.406 1.00 75.06 88 SER A O 1
ATOM 620 N N . THR A 1 89 ? 2.921 -2.687 2.052 1.00 74.56 89 THR A N 1
ATOM 621 C CA . THR A 1 89 ? 2.786 -3.614 0.912 1.00 74.56 89 THR A CA 1
ATOM 622 C C . THR A 1 89 ? 3.149 -2.969 -0.424 1.00 74.56 89 THR A C 1
ATOM 624 O O . THR A 1 89 ? 3.377 -3.678 -1.398 1.00 74.56 89 THR A O 1
ATOM 627 N N . LEU A 1 90 ? 3.185 -1.635 -0.485 1.00 71.00 90 LEU A N 1
ATOM 628 C CA . LEU A 1 90 ? 3.466 -0.873 -1.706 1.00 71.00 90 LEU A CA 1
ATOM 629 C C . LEU A 1 90 ? 4.936 -0.507 -1.853 1.00 71.00 90 LEU A C 1
ATOM 631 O O . LEU A 1 90 ? 5.407 -0.279 -2.965 1.00 71.00 90 LEU A O 1
ATOM 635 N N . ILE A 1 91 ? 5.642 -0.426 -0.732 1.00 67.38 91 ILE A N 1
ATOM 636 C CA . ILE A 1 91 ? 7.069 -0.161 -0.691 1.00 67.38 91 ILE A CA 1
ATOM 637 C C . ILE A 1 91 ? 7.716 -1.423 -0.155 1.00 67.38 91 ILE A C 1
ATOM 639 O O . ILE A 1 91 ? 7.314 -1.869 0.921 1.00 67.38 91 ILE A O 1
ATOM 643 N N . PRO A 1 92 ? 8.724 -1.988 -0.837 1.00 56.84 92 PRO A N 1
ATOM 644 C CA . PRO A 1 92 ? 9.629 -2.918 -0.191 1.00 56.84 92 PRO A CA 1
ATOM 645 C C . PRO A 1 92 ? 10.381 -2.116 0.877 1.00 56.84 92 PRO A C 1
ATOM 647 O O . PRO A 1 92 ? 11.442 -1.544 0.641 1.00 56.84 92 PRO A O 1
ATOM 650 N N . ILE A 1 93 ? 9.768 -1.962 2.052 1.00 52.25 93 ILE A N 1
ATOM 651 C CA . ILE A 1 93 ? 10.406 -1.448 3.258 1.00 52.25 93 ILE A CA 1
ATOM 652 C C . ILE A 1 93 ? 11.438 -2.517 3.579 1.00 52.25 93 ILE A C 1
ATOM 654 O O . ILE A 1 93 ? 11.062 -3.470 4.246 1.00 52.25 93 ILE A O 1
ATOM 658 N N . GLY A 1 94 ? 12.638 -2.388 2.990 1.00 50.62 94 GLY A N 1
ATOM 659 C CA . GLY A 1 94 ? 13.754 -3.341 2.961 1.00 50.62 94 GLY A CA 1
ATOM 660 C C . GLY A 1 94 ? 13.376 -4.761 3.367 1.00 50.62 94 GLY A C 1
ATOM 661 O O . GLY A 1 94 ? 13.107 -4.975 4.541 1.00 50.62 94 GLY A O 1
ATOM 662 N N . LEU A 1 95 ? 13.394 -5.718 2.434 1.00 52.88 95 LEU A N 1
ATOM 663 C CA . LEU A 1 95 ? 12.957 -7.123 2.586 1.00 52.88 95 LEU A CA 1
ATOM 664 C C . LEU A 1 95 ? 13.288 -7.802 3.939 1.00 52.88 95 LEU A C 1
ATOM 666 O O . LEU A 1 95 ? 12.586 -8.720 4.354 1.00 52.88 95 LEU A O 1
ATOM 670 N N . GLU A 1 96 ? 14.316 -7.335 4.641 1.00 58.94 96 GLU A N 1
ATOM 671 C CA . GLU A 1 96 ? 14.722 -7.714 5.998 1.00 58.94 96 GLU A CA 1
ATOM 672 C C . GLU A 1 96 ? 13.748 -7.288 7.122 1.00 58.94 96 GLU A C 1
ATOM 674 O O . GLU A 1 96 ? 13.531 -8.039 8.074 1.00 58.94 96 GLU A O 1
ATOM 679 N N . PHE A 1 97 ? 13.131 -6.104 7.041 1.00 60.62 97 PHE A N 1
ATOM 680 C CA . PHE A 1 97 ? 12.268 -5.539 8.093 1.00 60.62 97 PHE A CA 1
ATOM 681 C C . PHE A 1 97 ? 10.781 -5.839 7.894 1.00 60.62 97 PHE A C 1
ATOM 683 O O . PHE A 1 97 ? 10.004 -5.810 8.852 1.00 60.62 97 PHE A O 1
ATOM 690 N N . GLN A 1 98 ? 10.377 -6.156 6.666 1.00 68.88 98 GLN A N 1
ATOM 691 C CA . GLN A 1 98 ? 8.993 -6.460 6.316 1.00 68.88 98 GLN A CA 1
ATOM 692 C C . GLN A 1 98 ? 8.412 -7.662 7.101 1.00 68.88 98 GLN A C 1
ATOM 694 O O . GLN A 1 98 ? 7.291 -7.540 7.607 1.00 68.88 98 GLN A O 1
ATOM 699 N N . PRO A 1 99 ? 9.149 -8.775 7.334 1.00 71.88 99 PRO A N 1
ATOM 700 C CA . PRO A 1 99 ? 8.674 -9.866 8.187 1.00 71.88 99 PRO A CA 1
ATOM 701 C C . PRO A 1 99 ? 8.446 -9.426 9.636 1.00 71.88 99 PRO A C 1
ATOM 703 O O . PRO A 1 99 ? 7.414 -9.751 10.219 1.00 71.88 99 PRO A O 1
ATOM 706 N N . ALA A 1 100 ? 9.369 -8.647 10.212 1.00 70.50 100 ALA A N 1
ATOM 707 C CA . ALA A 1 100 ? 9.245 -8.151 11.582 1.00 70.50 100 ALA A CA 1
ATOM 708 C C . ALA A 1 100 ? 8.042 -7.207 11.734 1.00 70.50 100 ALA A C 1
ATOM 710 O O . ALA A 1 100 ? 7.302 -7.302 12.717 1.00 70.50 100 ALA A O 1
ATOM 711 N N . PHE A 1 101 ? 7.800 -6.347 10.739 1.00 75.69 101 PHE A N 1
ATOM 712 C CA . PHE A 1 101 ? 6.608 -5.505 10.691 1.00 75.69 101 PHE A CA 1
ATOM 713 C C . PHE A 1 101 ? 5.324 -6.343 10.632 1.00 75.69 101 PHE A C 1
ATOM 715 O O . PHE A 1 101 ? 4.408 -6.090 11.412 1.00 75.69 101 PHE A O 1
ATOM 722 N N . TYR A 1 102 ? 5.254 -7.368 9.774 1.00 79.94 102 TYR A N 1
ATOM 723 C CA . TYR A 1 102 ? 4.080 -8.243 9.701 1.00 79.94 102 TYR A CA 1
ATOM 724 C C . TYR A 1 102 ? 3.857 -9.032 10.985 1.00 79.94 102 TYR A C 1
ATOM 726 O O . TYR A 1 102 ? 2.726 -9.085 11.466 1.00 79.94 102 TYR A O 1
ATOM 734 N N . VAL A 1 103 ? 4.911 -9.574 11.594 1.00 79.56 103 VAL A N 1
ATOM 735 C CA . VAL A 1 103 ? 4.806 -10.233 12.901 1.00 79.56 103 VAL A CA 1
ATOM 736 C C . VAL A 1 103 ? 4.284 -9.247 13.946 1.00 79.56 103 VAL A C 1
ATOM 738 O O . VAL A 1 103 ? 3.303 -9.550 14.617 1.00 79.56 103 VAL A O 1
ATOM 741 N N . GLY A 1 104 ? 4.851 -8.042 14.045 1.00 76.00 104 GLY A N 1
ATOM 742 C CA . GLY A 1 104 ? 4.359 -7.010 14.963 1.00 76.00 104 GLY A CA 1
ATOM 743 C C . GLY A 1 104 ? 2.901 -6.623 14.695 1.00 76.00 104 GLY A C 1
ATOM 744 O O . GLY A 1 104 ? 2.103 -6.490 15.623 1.00 76.00 104 GLY A O 1
ATOM 745 N N . TYR A 1 105 ? 2.513 -6.515 13.426 1.00 80.25 105 TYR A N 1
ATOM 746 C CA . TYR A 1 105 ? 1.145 -6.208 13.031 1.00 80.25 105 TYR A CA 1
ATOM 747 C C . TYR A 1 105 ? 0.162 -7.308 13.454 1.00 80.25 105 TYR A C 1
ATOM 749 O O . TYR A 1 105 ? -0.841 -7.025 14.108 1.00 80.25 105 TYR A O 1
ATOM 757 N N . PHE A 1 106 ? 0.449 -8.567 13.119 1.00 81.50 106 PHE A N 1
ATOM 758 C CA . PHE A 1 106 ? -0.450 -9.691 13.394 1.00 81.50 106 PHE A CA 1
ATOM 759 C C . PHE A 1 106 ? -0.437 -10.136 14.860 1.00 81.50 106 PHE A C 1
ATOM 761 O O . PHE A 1 106 ? -1.470 -10.581 15.354 1.00 81.50 106 PHE A O 1
ATOM 768 N N . VAL A 1 107 ? 0.690 -10.004 15.564 1.00 78.62 107 VAL A N 1
ATOM 769 C CA . VAL A 1 107 ? 0.829 -10.426 16.969 1.00 78.62 107 VAL A CA 1
ATOM 770 C C . VAL A 1 107 ? 0.438 -9.317 17.944 1.00 78.62 107 VAL A C 1
ATOM 772 O O . VAL A 1 107 ? -0.111 -9.614 19.001 1.00 78.62 107 VAL A O 1
ATOM 775 N N . ALA A 1 108 ? 0.685 -8.046 17.612 1.00 77.25 108 ALA A N 1
ATOM 776 C CA . ALA A 1 108 ? 0.353 -6.925 18.490 1.00 77.25 108 ALA A CA 1
ATOM 777 C C . ALA A 1 108 ? -0.837 -6.115 17.964 1.00 77.25 108 ALA A C 1
ATOM 779 O O . ALA A 1 108 ? -1.880 -6.081 18.611 1.00 77.25 108 ALA A O 1
ATOM 780 N N . ALA A 1 109 ? -0.730 -5.477 16.797 1.00 76.50 109 ALA A N 1
ATOM 781 C CA . ALA A 1 109 ? -1.740 -4.505 16.362 1.00 76.50 109 ALA A CA 1
ATOM 782 C C . ALA A 1 109 ? -3.134 -5.130 16.157 1.00 76.50 109 ALA A C 1
ATOM 784 O O . ALA A 1 109 ? -4.132 -4.589 16.637 1.00 76.50 109 ALA A O 1
ATOM 785 N N . LEU A 1 110 ? -3.216 -6.285 15.494 1.00 80.12 110 LEU A N 1
ATOM 786 C CA . LEU A 1 110 ? -4.485 -6.926 15.147 1.00 80.12 110 LEU A CA 1
ATOM 787 C C . LEU A 1 110 ? -5.257 -7.439 16.382 1.00 80.12 110 LEU A C 1
ATOM 789 O O . LEU A 1 110 ? -6.448 -7.127 16.489 1.00 80.12 110 LEU A O 1
ATOM 793 N N . PRO A 1 111 ? -4.627 -8.109 17.371 1.00 78.75 111 PRO A N 1
ATOM 794 C CA . PRO A 1 111 ? -5.271 -8.418 18.647 1.00 78.75 111 PRO A CA 1
ATOM 795 C C . PRO A 1 111 ? -5.762 -7.185 19.404 1.00 78.75 111 PRO A C 1
ATOM 797 O O . PRO A 1 111 ? -6.815 -7.244 20.035 1.00 78.75 111 PRO A O 1
ATOM 800 N N . LEU A 1 112 ? -5.055 -6.055 19.319 1.00 75.25 112 LEU A N 1
ATOM 801 C CA . LEU A 1 112 ? -5.476 -4.813 19.975 1.00 75.25 112 LEU A CA 1
ATOM 802 C C . LEU A 1 112 ? -6.694 -4.206 19.266 1.00 75.25 112 LEU A C 1
ATOM 804 O O . LEU A 1 112 ? -7.657 -3.830 19.936 1.00 75.25 112 LEU A O 1
ATOM 808 N N . ILE A 1 113 ? -6.712 -4.189 17.928 1.00 78.12 113 ILE A N 1
ATOM 809 C CA . ILE A 1 113 ? -7.886 -3.782 17.135 1.00 78.12 113 ILE A CA 1
ATOM 810 C C . ILE A 1 113 ? -9.090 -4.672 17.476 1.00 78.12 113 ILE A C 1
ATOM 812 O O . ILE A 1 113 ? -10.180 -4.157 17.724 1.00 78.12 113 ILE A O 1
ATOM 816 N N . PHE A 1 114 ? -8.899 -5.992 17.555 1.00 80.38 114 PHE A N 1
ATOM 817 C CA . PHE A 1 114 ? -9.960 -6.939 17.908 1.00 80.38 114 PHE A CA 1
ATOM 818 C C . PHE A 1 114 ? -10.448 -6.772 19.355 1.00 80.38 114 PHE A C 1
ATOM 820 O O . PHE A 1 114 ? -11.654 -6.692 19.607 1.00 80.38 114 PHE A O 1
ATOM 827 N N . GLY A 1 115 ? -9.528 -6.696 20.317 1.00 74.31 115 GLY A N 1
ATOM 828 C CA . GLY A 1 115 ? -9.829 -6.543 21.739 1.00 74.31 115 GLY A CA 1
ATOM 829 C C . GLY A 1 115 ? -10.589 -5.250 22.025 1.00 74.31 115 GLY A C 1
ATOM 830 O O . GLY A 1 115 ? -11.627 -5.275 22.686 1.00 74.31 115 GLY A O 1
ATOM 831 N N . PHE A 1 116 ? -10.153 -4.125 21.451 1.00 72.94 116 PHE A N 1
ATOM 832 C CA . PHE A 1 116 ? -10.906 -2.875 21.575 1.00 72.94 116 PHE A CA 1
ATOM 833 C C . PHE A 1 116 ? -12.203 -2.880 20.807 1.00 72.94 116 PHE A C 1
ATOM 835 O O . PHE A 1 116 ? -13.215 -2.416 21.328 1.00 72.94 116 PHE A O 1
ATOM 842 N N . GLY A 1 117 ? -12.187 -3.407 19.588 1.00 75.38 117 GLY A N 1
ATOM 843 C CA . GLY A 1 117 ? -13.369 -3.527 18.758 1.00 75.38 117 GLY A CA 1
ATOM 844 C C . GLY A 1 117 ? -14.492 -4.277 19.455 1.00 75.38 117 GLY A C 1
ATOM 845 O O . GLY A 1 117 ? -15.626 -3.803 19.492 1.00 75.38 117 GLY A O 1
ATOM 846 N N . SER A 1 118 ? -14.158 -5.412 20.064 1.00 76.69 118 SER A N 1
ATOM 847 C CA . SER A 1 118 ? -15.094 -6.241 20.823 1.00 76.69 118 SER A CA 1
ATOM 848 C C . SER A 1 118 ? -15.529 -5.584 22.136 1.00 76.69 118 SER A C 1
ATOM 850 O O . SER A 1 118 ? -16.725 -5.572 22.437 1.00 76.69 118 SER A O 1
ATOM 852 N N . ALA A 1 119 ? -14.616 -4.966 22.895 1.00 74.38 119 ALA A N 1
ATOM 853 C CA . ALA A 1 119 ? -14.963 -4.223 24.110 1.00 74.38 119 ALA A CA 1
ATOM 854 C C . ALA A 1 119 ? -15.912 -3.048 23.809 1.00 74.38 119 ALA A C 1
ATOM 856 O O . ALA A 1 119 ? -16.935 -2.879 24.469 1.00 74.38 119 ALA A O 1
ATOM 857 N N . TRP A 1 120 ? -15.638 -2.275 22.760 1.00 76.00 120 TRP A N 1
ATOM 858 C CA . TRP A 1 120 ? -16.523 -1.204 22.306 1.00 76.00 120 TRP A CA 1
ATOM 859 C C . TRP A 1 120 ? -17.877 -1.748 21.831 1.00 76.00 120 TRP A C 1
ATOM 861 O O . TRP A 1 120 ? -18.917 -1.282 22.299 1.00 76.00 120 TRP A O 1
ATOM 871 N N . ALA A 1 121 ? -17.884 -2.765 20.965 1.00 76.44 121 ALA A N 1
ATOM 872 C CA . ALA A 1 121 ? -19.115 -3.340 20.425 1.00 76.44 121 ALA A CA 1
ATOM 873 C C . ALA A 1 121 ? -20.012 -3.957 21.513 1.00 76.44 121 ALA A C 1
ATOM 875 O O . ALA A 1 121 ? -21.240 -3.921 21.410 1.00 76.44 121 ALA A O 1
ATOM 876 N N . THR A 1 122 ? -19.415 -4.518 22.569 1.00 74.88 122 THR A N 1
ATOM 877 C CA . THR A 1 122 ? -20.154 -5.039 23.728 1.00 74.88 122 THR A CA 1
ATOM 878 C C . THR A 1 122 ? -20.684 -3.922 24.626 1.00 74.88 122 THR A C 1
ATOM 880 O O . THR A 1 122 ? -21.815 -4.025 25.099 1.00 74.88 122 THR A O 1
ATOM 883 N N . LEU A 1 123 ? -19.936 -2.832 24.823 1.00 71.69 123 LEU A N 1
ATOM 884 C CA . LEU A 1 123 ? -20.389 -1.673 25.603 1.00 71.69 123 LEU A CA 1
ATOM 885 C C . LEU A 1 123 ? -21.513 -0.894 24.920 1.00 71.69 123 LEU A C 1
ATOM 887 O O . LEU A 1 123 ? -22.452 -0.500 25.610 1.00 71.69 123 LEU A O 1
ATOM 891 N N . GLU A 1 124 ? -21.448 -0.712 23.597 1.00 73.62 124 GLU A N 1
ATOM 892 C CA . GLU A 1 124 ? -22.507 -0.056 22.810 1.00 73.62 124 GLU A CA 1
ATOM 893 C C . GLU A 1 124 ? -23.813 -0.865 22.863 1.00 73.62 124 GLU A C 1
ATOM 895 O O . GLU A 1 124 ? -24.889 -0.282 22.936 1.00 73.62 124 GLU A O 1
ATOM 900 N N . ARG A 1 125 ? -23.733 -2.204 22.940 1.00 74.56 125 ARG A N 1
ATOM 901 C CA . ARG A 1 125 ? -24.908 -3.056 23.202 1.00 74.56 125 ARG A CA 1
ATOM 902 C C . ARG A 1 125 ? -25.468 -2.899 24.620 1.00 74.56 125 ARG A C 1
ATOM 904 O O . ARG A 1 125 ? -26.679 -2.962 24.786 1.00 74.56 125 ARG A O 1
ATOM 911 N N . ARG A 1 126 ? -24.611 -2.746 25.638 1.00 71.38 126 ARG A N 1
ATOM 912 C CA . ARG A 1 126 ? -25.032 -2.659 27.053 1.00 71.38 126 ARG A CA 1
ATOM 913 C C . ARG A 1 126 ? -25.637 -1.304 27.421 1.00 71.38 126 ARG A C 1
ATOM 915 O O . ARG A 1 126 ? -26.577 -1.270 28.200 1.00 71.38 126 ARG A O 1
ATOM 922 N N . HIS A 1 127 ? -25.119 -0.216 26.857 1.00 67.62 127 HIS A N 1
ATOM 923 C CA . HIS A 1 127 ? -25.605 1.151 27.093 1.00 67.62 127 HIS A CA 1
ATOM 924 C C . HIS A 1 127 ? -26.627 1.585 26.037 1.00 67.62 127 HIS A C 1
ATOM 926 O O . HIS A 1 127 ? -26.744 2.771 25.746 1.00 67.62 127 HIS A O 1
ATOM 932 N N . GLY A 1 128 ? -27.315 0.620 25.420 1.00 54.94 128 GLY A N 1
ATOM 933 C CA . GLY A 1 128 ? -28.272 0.810 24.335 1.00 54.94 128 GLY A CA 1
ATOM 934 C C . GLY A 1 128 ? -29.561 1.509 24.765 1.00 54.94 128 GLY A C 1
ATOM 935 O O . GLY A 1 128 ? -30.645 0.980 24.542 1.00 54.94 128 GLY A O 1
ATOM 936 N N . GLU A 1 129 ? -29.451 2.704 25.338 1.00 47.19 129 GLU A N 1
ATOM 937 C CA . GLU A 1 129 ? -30.502 3.709 25.273 1.00 47.19 129 GLU A CA 1
ATOM 938 C C . GLU A 1 129 ? -30.596 4.177 23.818 1.00 47.19 129 GLU A C 1
ATOM 940 O O . GLU A 1 129 ? -29.718 4.886 23.323 1.00 47.19 129 GLU A O 1
ATOM 945 N N . ASP A 1 130 ? -31.614 3.679 23.109 1.00 48.88 130 ASP A N 1
ATOM 946 C CA . ASP A 1 130 ? -32.303 4.290 21.960 1.00 48.88 130 ASP A CA 1
ATOM 947 C C . ASP A 1 130 ? -31.475 5.138 20.976 1.00 48.88 130 ASP A C 1
ATOM 949 O O . ASP A 1 130 ? -31.951 6.099 20.366 1.00 48.88 130 ASP A O 1
ATOM 953 N N . SER A 1 131 ? -30.233 4.744 20.712 1.00 49.31 131 SER A N 1
ATOM 954 C CA . SER A 1 131 ? -29.386 5.382 19.711 1.00 49.31 131 SER A CA 1
ATOM 955 C C . SER A 1 131 ? -29.776 4.869 18.325 1.00 49.31 131 SER A C 1
ATOM 957 O O . SER A 1 131 ? -28.974 4.270 17.612 1.00 49.31 131 SER A O 1
ATOM 959 N N . ARG A 1 132 ? -31.022 5.153 17.913 1.00 54.69 132 ARG A N 1
ATOM 960 C CA . ARG A 1 132 ? -31.603 4.901 16.575 1.00 54.69 132 ARG A CA 1
ATOM 961 C C . ARG A 1 132 ? -30.795 5.510 15.417 1.00 54.69 132 ARG A C 1
ATOM 963 O O . ARG A 1 132 ? -31.134 5.303 14.261 1.00 54.69 132 ARG A O 1
ATOM 970 N N . HIS A 1 133 ? -29.736 6.258 15.723 1.00 53.50 133 HIS A N 1
ATOM 971 C CA . HIS A 1 133 ? -28.953 7.051 14.787 1.00 53.50 133 HIS A CA 1
ATOM 972 C C . HIS A 1 133 ? -27.483 6.617 14.669 1.00 53.50 133 HIS A C 1
ATOM 974 O O . HIS A 1 133 ? -26.714 7.356 14.064 1.00 53.50 133 HIS A O 1
ATOM 980 N N . SER A 1 134 ? -27.050 5.471 15.218 1.00 52.34 134 SER A N 1
ATOM 981 C CA . SER A 1 134 ? -25.707 4.934 14.911 1.00 52.34 134 SER A CA 1
ATOM 982 C C . SER A 1 134 ? -25.788 4.150 13.588 1.00 52.34 134 SER A C 1
ATOM 984 O O . SER A 1 134 ? -26.371 3.066 13.566 1.00 52.34 134 SER A O 1
ATOM 986 N N . PRO A 1 135 ? -25.275 4.682 12.458 1.00 56.50 135 PRO A N 1
ATOM 987 C CA . PRO A 1 135 ? -25.567 4.153 11.124 1.00 56.50 135 PRO A CA 1
ATOM 988 C C . PRO A 1 135 ? -24.794 2.873 10.771 1.00 56.50 135 PRO A C 1
ATOM 990 O O . PRO A 1 135 ? -25.047 2.296 9.718 1.00 56.50 135 PRO A O 1
ATOM 993 N N . SER A 1 136 ? -23.851 2.412 11.602 1.00 63.38 136 SER A N 1
ATOM 994 C CA . SER A 1 136 ? -23.104 1.180 11.337 1.00 63.38 136 SER A CA 1
ATOM 995 C C . SER A 1 136 ? -23.077 0.250 12.553 1.00 63.38 136 SER A C 1
ATOM 997 O O . SER A 1 136 ? -22.751 0.690 13.658 1.00 63.38 136 SER A O 1
ATOM 999 N N . PRO A 1 137 ? -23.358 -1.056 12.373 1.00 79.62 137 PRO A N 1
ATOM 1000 C CA . PRO A 1 137 ? -23.157 -2.033 13.430 1.00 79.62 137 PRO A CA 1
ATOM 1001 C C . PRO A 1 137 ? -21.663 -2.064 13.801 1.00 79.62 137 PRO A C 1
ATOM 1003 O O . PRO A 1 137 ? -20.824 -2.274 12.915 1.00 79.62 137 PRO A O 1
ATOM 1006 N N . PRO A 1 138 ? -21.293 -1.898 15.082 1.00 76.44 138 PRO A N 1
ATOM 1007 C CA . PRO A 1 138 ? -19.891 -1.883 15.506 1.00 76.44 138 PRO A CA 1
ATOM 1008 C C . PRO A 1 138 ? -19.158 -3.176 15.118 1.00 76.44 138 PRO A C 1
ATOM 1010 O O . PRO A 1 138 ? -18.023 -3.138 14.648 1.00 76.44 138 PRO A O 1
ATOM 1013 N N . TRP A 1 139 ? -19.857 -4.313 15.186 1.00 79.31 139 TRP A N 1
ATOM 1014 C CA . TRP A 1 139 ? -19.361 -5.619 14.744 1.00 79.31 139 TRP A CA 1
ATOM 1015 C C . TRP A 1 139 ? -19.026 -5.683 13.253 1.00 79.31 139 TRP A C 1
ATOM 1017 O O . TRP A 1 139 ? -18.013 -6.269 12.888 1.00 79.31 139 TRP A O 1
ATOM 1027 N N . LEU A 1 140 ? -19.836 -5.056 12.395 1.00 84.12 140 LEU A N 1
ATOM 1028 C CA . LEU A 1 140 ? -19.577 -5.031 10.955 1.00 84.12 140 LEU A CA 1
ATOM 1029 C C . LEU A 1 140 ? -18.341 -4.183 10.647 1.00 84.12 140 LEU A C 1
ATOM 1031 O O . LEU A 1 140 ? -17.490 -4.594 9.865 1.00 84.12 140 LEU A O 1
ATOM 1035 N N . THR A 1 141 ? -18.200 -3.042 11.325 1.00 82.31 141 THR A N 1
ATOM 1036 C CA . THR A 1 141 ? -17.018 -2.179 11.178 1.00 82.31 141 THR A CA 1
ATOM 1037 C C . THR A 1 141 ? -15.741 -2.917 11.587 1.00 82.31 141 THR A C 1
ATOM 1039 O O . THR A 1 141 ? -14.732 -2.835 10.893 1.00 82.31 141 THR A O 1
ATOM 1042 N N . MET A 1 142 ? -15.795 -3.694 12.673 1.00 81.31 142 MET A N 1
ATOM 1043 C CA . MET A 1 142 ? -14.666 -4.515 13.115 1.00 81.31 142 MET A CA 1
ATOM 1044 C C . MET A 1 142 ? -14.361 -5.661 12.157 1.00 81.31 142 MET A C 1
ATOM 1046 O O . MET A 1 142 ? -13.199 -5.865 11.822 1.00 81.31 142 MET A O 1
ATOM 1050 N N . GLY A 1 143 ? -15.387 -6.352 11.656 1.00 82.50 143 GLY A N 1
ATOM 1051 C CA . GLY A 1 143 ? -15.211 -7.378 10.628 1.00 82.50 143 GLY A CA 1
ATOM 1052 C C . GLY A 1 143 ? -14.488 -6.834 9.393 1.00 82.50 143 GLY A C 1
ATOM 1053 O O . GLY A 1 143 ? -13.548 -7.459 8.911 1.00 82.50 143 GLY A O 1
ATOM 1054 N N . VAL A 1 144 ? -14.851 -5.629 8.940 1.00 86.12 144 VAL A N 1
ATOM 1055 C CA . VAL A 1 144 ? -14.162 -4.953 7.830 1.00 86.12 144 VAL A CA 1
ATOM 1056 C C . VAL A 1 144 ? -12.711 -4.630 8.194 1.00 86.12 144 VAL A C 1
ATOM 1058 O O . VAL A 1 144 ? -11.809 -5.022 7.462 1.00 86.12 144 VAL A O 1
ATOM 1061 N N . LEU A 1 145 ? -12.458 -3.971 9.331 1.00 84.50 145 LEU A N 1
ATOM 1062 C CA . LEU A 1 145 ? -11.100 -3.575 9.737 1.00 84.50 145 LEU A CA 1
ATOM 1063 C C . LEU A 1 145 ? -10.146 -4.762 9.934 1.00 84.50 145 LEU A C 1
ATOM 1065 O O . LEU A 1 145 ? -8.948 -4.613 9.709 1.00 84.50 145 LEU A O 1
ATOM 1069 N N . LEU A 1 146 ? -10.665 -5.919 10.347 1.00 84.00 146 LEU A N 1
ATOM 1070 C CA . LEU A 1 146 ? -9.894 -7.157 10.507 1.00 84.00 146 LEU A CA 1
ATOM 1071 C C . LEU A 1 146 ? -9.730 -7.920 9.190 1.00 84.00 146 LEU A C 1
ATOM 1073 O O . LEU A 1 146 ? -8.750 -8.639 9.016 1.00 84.00 146 LEU A O 1
ATOM 1077 N N . GLY A 1 147 ? -10.684 -7.773 8.269 1.00 85.38 147 GLY A N 1
ATOM 1078 C CA . GLY A 1 147 ? -10.636 -8.392 6.949 1.00 85.38 147 GLY A CA 1
ATOM 1079 C C . GLY A 1 147 ? -9.701 -7.671 5.977 1.00 85.38 147 GLY A C 1
ATOM 1080 O O . GLY A 1 147 ? -9.104 -8.325 5.126 1.00 85.38 147 GLY A O 1
ATOM 1081 N N . VAL A 1 148 ? -9.531 -6.349 6.109 1.00 86.88 148 VAL A N 1
ATOM 1082 C CA . VAL A 1 148 ? -8.705 -5.531 5.198 1.00 86.88 148 VAL A CA 1
ATOM 1083 C C . VAL A 1 148 ? -7.268 -6.048 5.044 1.00 86.88 148 VAL A C 1
ATOM 1085 O O . VAL A 1 148 ? -6.838 -6.152 3.895 1.00 86.88 148 VAL A O 1
ATOM 1088 N N . PRO A 1 149 ? -6.517 -6.419 6.100 1.00 83.06 149 PRO A N 1
ATOM 1089 C CA . PRO A 1 149 ? -5.153 -6.929 5.946 1.00 83.06 149 PRO A CA 1
ATOM 1090 C C . PRO A 1 149 ? -5.115 -8.239 5.163 1.00 83.06 149 PRO A C 1
ATOM 1092 O O . PRO A 1 149 ? -4.315 -8.389 4.244 1.00 83.06 149 PRO A O 1
ATOM 1095 N N . LEU A 1 150 ? -6.028 -9.165 5.473 1.00 84.88 150 LEU A N 1
ATOM 1096 C CA . LEU A 1 150 ? -6.111 -10.460 4.799 1.00 84.88 150 LEU A CA 1
ATOM 1097 C C . LEU A 1 150 ? -6.512 -10.295 3.329 1.00 84.88 150 LEU A C 1
ATOM 1099 O O . LEU A 1 150 ? -5.899 -10.886 2.441 1.00 84.88 150 LEU A O 1
ATOM 1103 N N . PHE A 1 151 ? -7.503 -9.445 3.063 1.00 87.19 151 PHE A N 1
ATOM 1104 C CA . PHE A 1 151 ? -7.919 -9.093 1.710 1.00 87.19 151 PHE A CA 1
ATOM 1105 C C . PHE A 1 151 ? -6.776 -8.426 0.936 1.00 87.19 151 PHE A C 1
ATOM 1107 O O . PHE A 1 151 ? -6.521 -8.765 -0.214 1.00 87.19 151 PHE A O 1
ATOM 1114 N N . THR A 1 152 ? -6.032 -7.528 1.581 1.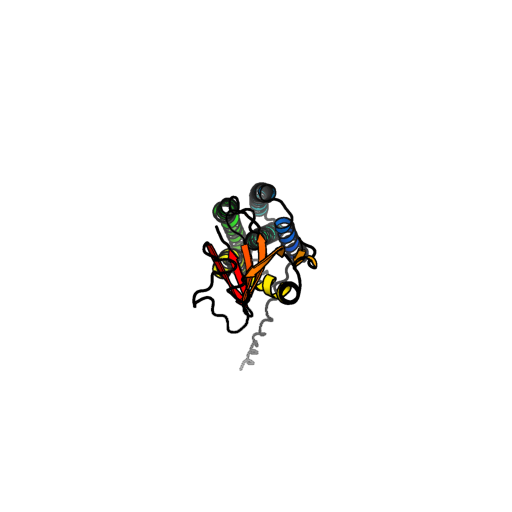00 84.31 152 THR A N 1
ATOM 1115 C CA . THR A 1 152 ? -4.875 -6.845 0.994 1.00 84.31 152 THR A CA 1
ATOM 1116 C C . THR A 1 152 ? -3.752 -7.818 0.646 1.00 84.31 152 THR A C 1
ATOM 1118 O O . THR A 1 152 ? -3.239 -7.749 -0.465 1.00 84.31 152 THR A O 1
ATOM 1121 N N . LEU A 1 153 ? -3.414 -8.761 1.531 1.00 80.62 153 LEU A N 1
ATOM 1122 C CA . LEU A 1 153 ? -2.387 -9.775 1.262 1.00 80.62 153 LEU A CA 1
ATOM 1123 C C . LEU A 1 153 ? -2.775 -10.725 0.132 1.00 80.62 153 LEU A C 1
ATOM 1125 O O . LEU A 1 153 ? -1.944 -11.058 -0.704 1.00 80.62 153 LEU A O 1
ATOM 1129 N N . THR A 1 154 ? -4.029 -11.172 0.117 1.00 82.56 154 THR A N 1
ATOM 1130 C CA . THR A 1 154 ? -4.493 -12.191 -0.838 1.00 82.56 154 THR A CA 1
ATOM 1131 C C . THR A 1 154 ? -4.717 -11.635 -2.236 1.00 82.56 154 THR A C 1
ATOM 1133 O O . THR A 1 154 ? -4.508 -12.342 -3.216 1.00 82.56 154 THR A O 1
ATOM 1136 N N . THR A 1 155 ? -5.142 -10.377 -2.344 1.00 84.12 155 THR A N 1
ATOM 1137 C CA . THR A 1 155 ? -5.465 -9.764 -3.641 1.00 84.12 155 THR A CA 1
ATOM 1138 C C . THR A 1 155 ? -4.382 -8.829 -4.156 1.00 84.12 155 THR A C 1
ATOM 1140 O O . THR A 1 155 ? -4.385 -8.494 -5.339 1.00 84.12 155 THR A O 1
ATOM 1143 N N . LEU A 1 156 ? -3.494 -8.346 -3.278 1.00 85.00 156 LEU A N 1
ATOM 1144 C CA . LEU A 1 156 ? -2.559 -7.259 -3.576 1.00 85.00 156 LEU A CA 1
ATOM 1145 C C . LEU A 1 156 ? -3.273 -6.069 -4.246 1.00 85.00 156 LEU A C 1
ATOM 1147 O O . LEU A 1 156 ? -2.714 -5.388 -5.109 1.00 85.00 156 LEU A O 1
ATOM 1151 N N . TRP A 1 157 ? -4.540 -5.820 -3.885 1.00 87.69 157 TRP A N 1
ATOM 1152 C CA . TRP A 1 157 ? -5.361 -4.792 -4.526 1.00 87.69 157 TRP A CA 1
ATOM 1153 C C . TRP A 1 157 ? -4.757 -3.381 -4.456 1.00 87.69 157 TRP A C 1
ATOM 1155 O O . TRP A 1 157 ? -4.956 -2.646 -5.425 1.00 87.69 157 TRP A O 1
ATOM 1165 N N . PRO A 1 158 ? -3.999 -2.963 -3.410 1.00 85.44 158 PRO A N 1
ATOM 1166 C CA . PRO A 1 158 ? -3.405 -1.635 -3.417 1.00 85.44 158 PRO A CA 1
ATOM 1167 C C . PRO A 1 158 ? -2.404 -1.496 -4.557 1.00 85.44 158 PRO A C 1
ATOM 1169 O O . PRO A 1 158 ? -2.439 -0.494 -5.264 1.00 85.44 158 PRO A O 1
ATOM 1172 N N . LEU A 1 159 ? -1.571 -2.516 -4.801 1.00 87.88 159 LEU A N 1
ATOM 1173 C CA . LEU A 1 159 ? -0.623 -2.507 -5.914 1.00 87.88 159 LEU A CA 1
ATOM 1174 C C . LEU A 1 159 ? -1.358 -2.301 -7.243 1.00 87.88 159 LEU A C 1
ATOM 1176 O O . LEU A 1 159 ? -0.975 -1.434 -8.021 1.00 87.88 159 LEU A O 1
ATOM 1180 N N . HIS A 1 160 ? -2.463 -3.018 -7.461 1.00 87.94 160 HIS A N 1
ATOM 1181 C CA . HIS A 1 160 ? -3.299 -2.864 -8.655 1.00 87.94 160 HIS A CA 1
ATOM 1182 C C . HIS A 1 160 ? -3.919 -1.464 -8.767 1.00 87.94 160 HIS A C 1
ATOM 1184 O O . HIS A 1 160 ? -3.902 -0.863 -9.842 1.00 87.94 160 HIS A O 1
ATOM 1190 N N . ALA A 1 161 ? -4.457 -0.930 -7.669 1.00 89.50 161 ALA A N 1
ATOM 1191 C CA . ALA A 1 161 ? -5.105 0.377 -7.641 1.00 89.50 161 ALA A CA 1
ATOM 1192 C C . ALA A 1 161 ? -4.109 1.513 -7.917 1.00 89.50 161 ALA A C 1
ATOM 1194 O O . ALA A 1 161 ? -4.358 2.368 -8.767 1.00 89.50 161 ALA A O 1
ATOM 1195 N N . PHE A 1 162 ? -2.958 1.500 -7.246 1.00 88.31 162 PHE A N 1
ATOM 1196 C CA . PHE A 1 162 ? -1.911 2.494 -7.463 1.00 88.31 162 PHE A CA 1
ATOM 1197 C C . PHE A 1 162 ? -1.258 2.345 -8.835 1.00 88.31 162 PHE A C 1
ATOM 1199 O O . PHE A 1 162 ? -0.971 3.355 -9.478 1.00 88.31 162 PHE A O 1
ATOM 1206 N N . PHE A 1 163 ? -1.089 1.114 -9.326 1.00 91.50 163 PHE A N 1
ATOM 1207 C CA . PHE A 1 163 ? -0.651 0.876 -10.695 1.00 91.50 163 PHE A CA 1
ATOM 1208 C C . PHE A 1 163 ? -1.625 1.490 -11.703 1.00 91.50 163 PHE A C 1
ATOM 1210 O O . PHE A 1 163 ? -1.189 2.217 -12.587 1.00 91.50 163 PHE A O 1
ATOM 1217 N N . LEU A 1 164 ? -2.939 1.287 -11.554 1.00 93.94 164 LEU A N 1
ATOM 1218 C CA . LEU A 1 164 ? -3.930 1.913 -12.436 1.00 93.94 164 LEU A CA 1
ATOM 1219 C C . LEU A 1 164 ? -3.816 3.440 -12.466 1.00 93.94 164 LEU A C 1
ATOM 1221 O O . LEU A 1 164 ? -3.916 4.035 -13.538 1.00 93.94 164 LEU A O 1
ATOM 1225 N N . MET A 1 165 ? -3.593 4.068 -11.309 1.00 93.25 165 MET A N 1
ATOM 1226 C CA . MET A 1 165 ? -3.396 5.519 -11.223 1.00 93.25 165 MET A CA 1
ATOM 1227 C C . MET A 1 165 ? -2.101 5.964 -11.917 1.00 93.25 165 MET A C 1
ATOM 1229 O O . MET A 1 165 ? -2.083 6.986 -12.603 1.00 93.25 165 MET A O 1
ATOM 1233 N N . ALA A 1 166 ? -1.022 5.195 -11.759 1.00 93.31 166 ALA A N 1
ATOM 1234 C CA . ALA A 1 166 ? 0.292 5.472 -12.337 1.00 93.31 166 ALA A CA 1
ATOM 1235 C C . ALA A 1 166 ? 0.411 5.083 -13.823 1.00 93.31 166 ALA A C 1
ATOM 1237 O O . ALA A 1 166 ? 1.302 5.577 -14.520 1.00 93.31 166 ALA A O 1
ATOM 1238 N N . ARG A 1 167 ? -0.485 4.225 -14.321 1.00 94.81 167 ARG A N 1
ATOM 1239 C CA . ARG A 1 167 ? -0.379 3.559 -15.623 1.00 94.81 167 ARG A CA 1
ATOM 1240 C C . ARG A 1 167 ? -0.138 4.517 -16.792 1.00 94.81 167 ARG A C 1
ATOM 1242 O O . ARG A 1 167 ? 0.816 4.272 -17.521 1.00 94.81 167 ARG A O 1
ATOM 1249 N N . PRO A 1 168 ? -0.884 5.627 -16.972 1.00 95.56 168 PRO A N 1
ATOM 1250 C CA . PRO A 1 168 ? -0.645 6.520 -18.108 1.00 95.56 168 PRO A CA 1
ATOM 1251 C C . PRO A 1 168 ? 0.767 7.117 -18.121 1.00 95.56 168 PRO A C 1
ATOM 1253 O O . PRO A 1 168 ? 1.333 7.371 -19.180 1.00 95.56 168 PRO A O 1
ATOM 1256 N N . ALA A 1 169 ? 1.346 7.365 -16.945 1.00 94.38 169 ALA A N 1
ATOM 1257 C CA . ALA A 1 169 ? 2.702 7.881 -16.828 1.00 94.38 169 ALA A CA 1
ATOM 1258 C C . ALA A 1 169 ? 3.757 6.776 -17.000 1.00 94.38 169 ALA A C 1
ATOM 1260 O O . ALA A 1 169 ? 4.774 7.026 -17.645 1.00 94.38 169 ALA A O 1
ATOM 1261 N N . MET A 1 170 ? 3.497 5.562 -16.502 1.00 94.31 170 MET A N 1
ATOM 1262 C CA . MET A 1 170 ? 4.347 4.392 -16.755 1.00 94.31 170 MET A CA 1
ATOM 1263 C C . MET A 1 170 ? 4.389 4.023 -18.238 1.00 94.31 170 MET A C 1
ATOM 1265 O O . MET A 1 170 ? 5.470 3.767 -18.758 1.00 94.31 170 MET A O 1
ATOM 1269 N N . ASP A 1 171 ? 3.247 4.055 -18.930 1.00 94.56 171 ASP A N 1
ATOM 1270 C CA . ASP A 1 171 ? 3.164 3.796 -20.369 1.00 94.56 171 ASP A CA 1
ATOM 1271 C C . ASP A 1 171 ? 4.002 4.812 -21.153 1.00 94.56 171 ASP A C 1
ATOM 1273 O O . ASP A 1 171 ? 4.864 4.410 -21.929 1.00 94.56 171 ASP A O 1
ATOM 1277 N N . ARG A 1 172 ? 3.863 6.115 -20.863 1.00 92.94 172 ARG A N 1
ATOM 1278 C CA . ARG A 1 172 ? 4.700 7.158 -21.486 1.00 92.94 172 ARG A CA 1
ATOM 1279 C C . ARG A 1 172 ? 6.190 6.965 -21.216 1.00 92.94 172 ARG A C 1
ATOM 1281 O O . ARG A 1 172 ? 6.992 7.137 -22.127 1.00 92.94 172 ARG A O 1
ATOM 1288 N N . MET A 1 173 ? 6.569 6.624 -19.983 1.00 92.19 173 MET A N 1
ATOM 1289 C CA . MET A 1 173 ? 7.973 6.383 -19.637 1.00 92.19 173 MET A CA 1
ATOM 1290 C C . MET A 1 173 ? 8.520 5.147 -20.357 1.00 92.19 173 MET A C 1
ATOM 1292 O O . MET A 1 173 ? 9.646 5.175 -20.846 1.00 92.19 173 MET A O 1
ATOM 1296 N N . ALA A 1 174 ? 7.726 4.082 -20.463 1.00 91.94 174 ALA A N 1
ATOM 1297 C CA . ALA A 1 174 ? 8.110 2.880 -21.189 1.00 91.94 174 ALA A CA 1
ATOM 1298 C C . ALA A 1 174 ? 8.197 3.120 -22.705 1.00 91.94 174 ALA A C 1
ATOM 1300 O O . ALA A 1 174 ? 9.105 2.601 -23.346 1.00 91.94 174 ALA A O 1
ATOM 1301 N N . ASP A 1 175 ? 7.307 3.935 -23.276 1.00 91.62 175 ASP A N 1
ATOM 1302 C CA . ASP A 1 175 ? 7.370 4.341 -24.684 1.00 91.62 175 ASP A CA 1
ATOM 1303 C C . ASP A 1 175 ? 8.620 5.186 -24.960 1.00 91.62 175 ASP A C 1
ATOM 1305 O O . ASP A 1 175 ? 9.316 4.949 -25.942 1.00 91.62 175 ASP A O 1
ATOM 1309 N N . GLN A 1 176 ? 8.958 6.123 -24.068 1.00 90.06 176 GLN A N 1
ATOM 1310 C CA . GLN A 1 176 ? 10.186 6.922 -24.161 1.00 90.06 176 GLN A CA 1
ATOM 1311 C C . GLN A 1 176 ? 11.447 6.063 -24.039 1.00 90.06 176 GLN A C 1
ATOM 1313 O O . GLN A 1 176 ? 12.382 6.249 -24.815 1.00 90.06 176 GLN A O 1
ATOM 1318 N N . ALA A 1 177 ? 11.458 5.111 -23.101 1.00 88.81 177 ALA A N 1
ATOM 1319 C CA . ALA A 1 177 ? 12.558 4.164 -22.942 1.00 88.81 177 ALA A CA 1
ATOM 1320 C C . ALA A 1 177 ? 12.732 3.277 -24.186 1.00 88.81 177 ALA A C 1
ATOM 1322 O O . ALA A 1 177 ? 13.859 2.971 -24.557 1.00 88.81 177 ALA A O 1
ATOM 1323 N N . ALA A 1 178 ? 11.635 2.906 -24.853 1.00 87.19 178 ALA A N 1
ATOM 1324 C CA . ALA A 1 178 ? 11.673 2.131 -26.092 1.00 87.19 178 ALA A CA 1
ATOM 1325 C C . ALA A 1 178 ? 12.057 2.961 -27.332 1.00 87.19 178 ALA A C 1
ATOM 1327 O O . ALA A 1 178 ? 12.617 2.416 -28.281 1.00 87.19 178 ALA A O 1
ATOM 1328 N N . ALA A 1 179 ? 11.729 4.257 -27.360 1.00 84.88 179 ALA A N 1
ATOM 1329 C CA . ALA A 1 179 ? 11.851 5.106 -28.547 1.00 84.88 179 ALA A CA 1
ATOM 1330 C C . ALA A 1 179 ? 13.224 5.769 -28.737 1.00 84.88 179 ALA A C 1
ATOM 1332 O O . ALA A 1 179 ? 13.471 6.337 -29.802 1.00 84.88 179 ALA A O 1
ATOM 1333 N N . GLY A 1 180 ? 14.121 5.748 -27.749 1.00 75.69 180 GLY A N 1
ATOM 1334 C CA . GLY A 1 180 ? 15.388 6.460 -27.892 1.00 75.69 180 GLY A CA 1
ATOM 1335 C C . GLY A 1 180 ? 16.500 6.033 -26.941 1.00 75.69 180 GLY A C 1
ATOM 1336 O O . GLY A 1 180 ? 16.279 5.233 -26.033 1.00 75.69 180 GLY A O 1
ATOM 1337 N N . PRO A 1 181 ? 17.720 6.567 -27.149 1.00 63.75 181 PRO A N 1
ATOM 1338 C CA . PRO A 1 181 ? 18.872 6.238 -26.327 1.00 63.75 181 PRO A CA 1
ATOM 1339 C C . PRO A 1 181 ? 18.598 6.621 -24.873 1.00 63.75 181 PRO A C 1
ATOM 1341 O O . PRO A 1 181 ? 18.222 7.756 -24.582 1.00 63.75 181 PRO A O 1
ATOM 1344 N N . TRP A 1 182 ? 18.853 5.676 -23.974 1.00 62.56 182 TRP A N 1
ATOM 1345 C CA . TRP A 1 182 ? 18.685 5.706 -22.515 1.00 62.56 182 TRP A CA 1
ATOM 1346 C C . TRP A 1 182 ? 19.075 7.001 -21.777 1.00 62.56 182 TRP A C 1
ATOM 1348 O O . TRP A 1 182 ? 18.678 7.193 -20.632 1.00 62.56 182 TRP A O 1
ATOM 1358 N N . GLY A 1 183 ? 19.840 7.894 -22.409 1.00 57.12 183 GLY A N 1
ATOM 1359 C CA . GLY A 1 183 ? 20.311 9.157 -21.842 1.00 57.12 183 GLY A CA 1
ATOM 1360 C C . GLY A 1 183 ? 19.272 10.281 -21.745 1.00 57.12 183 GLY A C 1
ATOM 1361 O O . GLY A 1 183 ? 19.581 11.308 -21.150 1.00 57.12 183 GLY A O 1
ATOM 1362 N N . ALA A 1 184 ? 18.063 10.129 -22.300 1.00 64.69 184 ALA A N 1
ATOM 1363 C CA . ALA A 1 184 ? 17.037 11.182 -22.248 1.00 64.69 184 ALA A CA 1
ATOM 1364 C C . ALA A 1 184 ? 16.159 11.159 -20.978 1.00 64.69 184 ALA A C 1
ATOM 1366 O O . ALA A 1 184 ? 15.450 12.128 -20.701 1.00 64.69 184 ALA A O 1
ATOM 1367 N N . LEU A 1 185 ? 16.181 10.071 -20.203 1.00 80.50 185 LEU A N 1
ATOM 1368 C CA . LEU A 1 185 ? 15.373 9.937 -18.990 1.00 80.50 185 LEU A CA 1
ATOM 1369 C C . LEU A 1 185 ? 16.173 10.392 -17.765 1.00 80.50 185 LEU A C 1
ATOM 1371 O O . LEU A 1 185 ? 17.148 9.757 -17.374 1.00 80.50 185 LEU A O 1
ATOM 1375 N N . SER A 1 186 ? 15.728 11.473 -17.121 1.00 83.19 186 SER A N 1
ATOM 1376 C CA . SER A 1 186 ? 16.268 11.890 -15.823 1.00 83.19 186 SER A CA 1
ATOM 1377 C C . SER A 1 186 ? 15.836 10.890 -14.748 1.00 83.19 186 SER A C 1
ATOM 1379 O O . SER A 1 186 ? 14.670 10.868 -14.358 1.00 83.19 186 SER A O 1
ATOM 1381 N N . MET A 1 187 ? 16.770 10.066 -14.273 1.00 86.69 187 MET A N 1
ATOM 1382 C CA . MET A 1 187 ? 16.552 9.071 -13.218 1.00 86.69 187 MET A CA 1
ATOM 1383 C C . MET A 1 187 ? 17.318 9.459 -11.941 1.00 86.69 187 MET A C 1
ATOM 1385 O O . MET A 1 187 ? 18.420 10.000 -12.046 1.00 86.69 187 MET A O 1
ATOM 1389 N N . PRO A 1 188 ? 16.785 9.181 -10.733 1.00 89.81 188 PRO A N 1
ATOM 1390 C CA . PRO A 1 188 ? 15.507 8.522 -10.449 1.00 89.81 188 PRO A CA 1
ATOM 1391 C C . PRO A 1 188 ? 14.291 9.433 -10.700 1.00 89.81 188 PRO A C 1
ATOM 1393 O O . PRO A 1 188 ? 14.371 10.648 -10.533 1.00 89.81 188 PRO A O 1
ATOM 1396 N N . ALA A 1 189 ? 13.148 8.835 -11.032 1.00 90.31 189 ALA A N 1
ATOM 1397 C CA . ALA A 1 189 ? 11.881 9.522 -11.275 1.00 90.31 189 ALA A CA 1
ATOM 1398 C C . ALA A 1 189 ? 10.748 8.924 -10.428 1.00 90.31 189 ALA A C 1
ATOM 1400 O O . ALA A 1 189 ? 10.685 7.717 -10.211 1.00 90.31 189 ALA A O 1
ATOM 1401 N N . TRP A 1 190 ? 9.823 9.762 -9.962 1.00 89.94 190 TRP A N 1
ATOM 1402 C CA . TRP A 1 190 ? 8.635 9.313 -9.230 1.00 89.94 190 TRP A CA 1
ATOM 1403 C C . TRP A 1 190 ? 7.420 9.252 -10.155 1.00 89.94 190 TRP A C 1
ATOM 1405 O O . TRP A 1 190 ? 7.091 10.235 -10.818 1.00 89.94 190 TRP A O 1
ATOM 1415 N N . ILE A 1 191 ? 6.729 8.110 -10.168 1.00 89.44 191 ILE A N 1
ATOM 1416 C CA . ILE A 1 191 ? 5.443 7.926 -10.843 1.00 89.44 191 ILE A CA 1
ATOM 1417 C C . ILE A 1 191 ? 4.405 7.492 -9.807 1.00 89.44 191 ILE A C 1
ATOM 1419 O O . ILE A 1 191 ? 4.287 6.315 -9.464 1.00 89.44 191 ILE A O 1
ATOM 1423 N N . GLY A 1 192 ? 3.639 8.457 -9.296 1.00 87.06 192 GLY A N 1
ATOM 1424 C CA . GLY A 1 192 ? 2.729 8.209 -8.177 1.00 87.06 192 GLY A CA 1
ATOM 1425 C C . GLY A 1 192 ? 3.518 7.776 -6.932 1.00 87.06 192 GLY A C 1
ATOM 1426 O O . GLY A 1 192 ? 4.466 8.472 -6.569 1.00 87.06 192 GLY A O 1
ATOM 1427 N N . PRO A 1 193 ? 3.173 6.647 -6.282 1.00 82.75 193 PRO A N 1
ATOM 1428 C CA . PRO A 1 193 ? 3.923 6.146 -5.129 1.00 82.75 193 PRO A CA 1
ATOM 1429 C C . PRO A 1 193 ? 5.193 5.373 -5.516 1.00 82.75 193 PRO A C 1
ATOM 1431 O O . PRO A 1 193 ? 5.925 4.934 -4.634 1.00 82.75 193 PRO A O 1
ATOM 1434 N N . PHE A 1 194 ? 5.452 5.159 -6.810 1.00 88.38 194 PHE A N 1
ATOM 1435 C CA . PHE A 1 194 ? 6.553 4.319 -7.267 1.00 88.38 194 PHE A CA 1
ATOM 1436 C C . PHE A 1 194 ? 7.767 5.167 -7.623 1.00 88.38 194 PHE A C 1
ATOM 1438 O O . PHE A 1 194 ? 7.695 6.056 -8.474 1.00 88.38 194 PHE A O 1
ATOM 1445 N N . ARG A 1 195 ? 8.903 4.860 -7.001 1.00 89.62 195 ARG A N 1
ATOM 1446 C CA . ARG A 1 195 ? 10.194 5.440 -7.361 1.00 89.62 195 ARG A CA 1
ATOM 1447 C C . ARG A 1 195 ? 10.853 4.555 -8.407 1.00 89.62 195 ARG A C 1
ATOM 1449 O O . ARG A 1 195 ? 11.286 3.461 -8.080 1.00 89.62 195 ARG A O 1
ATOM 1456 N N . VAL A 1 196 ? 10.938 5.024 -9.644 1.00 91.56 196 VAL A N 1
ATOM 1457 C CA . VAL A 1 196 ? 11.675 4.358 -10.720 1.00 91.56 196 VAL A CA 1
ATOM 1458 C C . VAL A 1 196 ? 13.119 4.845 -10.681 1.00 91.56 196 VAL A C 1
ATOM 1460 O O . VAL A 1 196 ? 13.387 6.041 -10.778 1.00 91.56 196 VAL A O 1
ATOM 1463 N N . VAL A 1 197 ? 14.057 3.926 -10.497 1.00 91.38 197 VAL A N 1
ATOM 1464 C CA . VAL A 1 197 ? 15.489 4.230 -10.360 1.00 91.38 197 VAL A CA 1
ATOM 1465 C C . VAL A 1 197 ? 16.275 3.958 -11.635 1.00 91.38 197 VAL A C 1
ATOM 1467 O O . VAL A 1 197 ? 17.310 4.577 -11.859 1.00 91.38 197 VAL A O 1
ATOM 1470 N N . ALA A 1 198 ? 15.794 3.034 -12.462 1.00 90.38 198 ALA A N 1
ATOM 1471 C CA . ALA A 1 198 ? 16.446 2.625 -13.691 1.00 90.38 198 ALA A CA 1
ATOM 1472 C C . ALA A 1 198 ? 15.422 2.026 -14.656 1.00 90.38 198 ALA A C 1
ATOM 1474 O O . ALA A 1 198 ? 14.293 1.702 -14.287 1.00 90.38 198 ALA A O 1
ATOM 1475 N N . THR A 1 199 ? 15.830 1.864 -15.907 1.00 90.38 199 THR A N 1
ATOM 1476 C CA . THR A 1 199 ? 15.031 1.210 -16.942 1.00 90.38 199 THR A CA 1
ATOM 1477 C C . THR A 1 199 ? 15.897 0.171 -17.650 1.00 90.38 199 THR A C 1
ATOM 1479 O O . THR A 1 199 ? 17.110 0.347 -17.757 1.00 90.38 199 THR A O 1
ATOM 1482 N N . ARG A 1 200 ? 15.303 -0.951 -18.063 1.00 88.50 200 ARG A N 1
ATOM 1483 C CA . ARG A 1 200 ? 16.000 -2.057 -18.737 1.00 88.50 200 ARG A CA 1
ATOM 1484 C C . ARG A 1 200 ? 15.136 -2.586 -19.878 1.00 88.50 200 ARG A C 1
ATOM 1486 O O . ARG A 1 200 ? 13.927 -2.715 -19.728 1.00 88.50 200 ARG A O 1
ATOM 1493 N N . MET A 1 201 ? 15.753 -2.889 -21.012 1.00 85.94 201 MET A N 1
ATOM 1494 C CA . MET A 1 201 ? 15.121 -3.517 -22.171 1.00 85.94 201 MET A CA 1
ATOM 1495 C C . MET A 1 201 ? 15.845 -4.837 -22.365 1.00 85.94 201 MET A C 1
ATOM 1497 O O . MET A 1 201 ? 17.059 -4.906 -22.158 1.00 85.94 201 MET A O 1
ATOM 1501 N N . SER A 1 202 ? 15.108 -5.878 -22.728 1.00 76.62 202 SER A N 1
ATOM 1502 C CA . SER A 1 202 ? 15.727 -7.108 -23.213 1.00 76.62 202 SER A CA 1
ATOM 1503 C C . SER A 1 202 ? 15.776 -7.048 -24.732 1.00 76.62 202 SER A C 1
ATOM 1505 O O . SER A 1 202 ? 14.833 -6.586 -25.369 1.00 76.62 202 SER A O 1
ATOM 1507 N N . SER A 1 203 ? 16.887 -7.502 -25.306 1.00 67.19 203 SER A N 1
ATOM 1508 C CA . SER A 1 203 ? 16.983 -7.769 -26.742 1.00 67.19 203 SER A CA 1
ATOM 1509 C C . SER A 1 203 ? 16.114 -8.954 -27.168 1.00 67.19 203 SER A C 1
ATOM 1511 O O . SER A 1 203 ? 15.766 -9.055 -28.339 1.00 67.19 203 SER A O 1
ATOM 1513 N N . ASP A 1 204 ? 15.776 -9.834 -26.220 1.00 68.19 204 ASP A N 1
ATOM 1514 C CA . ASP A 1 204 ? 15.202 -11.158 -26.485 1.00 68.19 204 ASP A CA 1
ATOM 1515 C C . ASP A 1 204 ? 13.708 -11.232 -26.145 1.00 68.19 204 ASP A C 1
ATOM 1517 O O . ASP A 1 204 ? 12.984 -12.056 -26.693 1.00 68.19 204 ASP A O 1
ATOM 1521 N N . ALA A 1 205 ? 13.257 -10.395 -25.210 1.00 62.88 205 ALA A N 1
ATOM 1522 C CA . ALA A 1 205 ? 11.859 -10.230 -24.841 1.00 62.88 205 ALA A CA 1
ATOM 1523 C C . ALA A 1 205 ? 11.512 -8.781 -25.160 1.00 62.88 205 ALA A C 1
ATOM 1525 O O . ALA A 1 205 ? 12.058 -7.875 -24.527 1.00 62.88 205 ALA A O 1
ATOM 1526 N N . ASP A 1 206 ? 10.671 -8.567 -26.163 1.00 72.88 206 ASP A N 1
ATOM 1527 C CA . ASP A 1 206 ? 10.391 -7.269 -26.765 1.00 72.88 206 ASP A CA 1
ATOM 1528 C C . ASP A 1 206 ? 9.559 -6.410 -25.790 1.00 72.88 206 ASP A C 1
ATOM 1530 O O . ASP A 1 206 ? 8.333 -6.281 -25.867 1.00 72.88 206 ASP A O 1
ATOM 1534 N N . GLY A 1 207 ? 10.234 -5.897 -24.761 1.00 86.75 207 GLY A N 1
ATOM 1535 C CA . GLY A 1 207 ? 9.612 -5.354 -23.566 1.00 86.75 207 GLY A CA 1
ATOM 1536 C C . GLY A 1 207 ? 10.527 -4.427 -22.773 1.00 86.75 207 GLY A C 1
ATOM 1537 O O . GLY A 1 207 ? 11.749 -4.398 -22.930 1.00 86.75 207 GLY A O 1
ATOM 1538 N N . VAL A 1 208 ? 9.896 -3.656 -21.890 1.00 90.94 208 VAL A N 1
ATOM 1539 C CA . VAL A 1 208 ? 10.551 -2.634 -21.067 1.00 90.94 208 VAL A CA 1
ATOM 1540 C C . VAL A 1 208 ? 10.283 -2.930 -19.599 1.00 90.94 208 VAL A C 1
ATOM 1542 O O . VAL A 1 208 ? 9.135 -3.137 -19.202 1.00 90.94 208 VAL A O 1
ATOM 1545 N N . ALA A 1 209 ? 11.333 -2.911 -18.785 1.00 92.00 209 ALA A N 1
ATOM 1546 C CA . ALA A 1 209 ? 11.250 -2.935 -17.335 1.00 92.00 209 ALA A CA 1
ATOM 1547 C C . ALA A 1 209 ? 11.580 -1.560 -16.745 1.00 92.00 209 ALA A C 1
ATOM 1549 O O . ALA A 1 209 ? 12.608 -0.961 -17.061 1.00 92.00 209 ALA A O 1
ATOM 1550 N N . LEU A 1 210 ? 10.713 -1.089 -15.854 1.00 93.25 210 LEU A N 1
ATOM 1551 C CA . LEU A 1 210 ? 10.907 0.073 -14.997 1.00 93.25 210 LEU A CA 1
ATOM 1552 C C . LEU A 1 210 ? 11.311 -0.437 -13.609 1.00 93.25 210 LEU A C 1
ATOM 1554 O O . LEU A 1 210 ? 10.484 -0.984 -12.879 1.00 93.25 210 LEU A O 1
ATOM 1558 N N . ILE A 1 211 ? 12.586 -0.294 -13.263 1.00 92.12 211 ILE A N 1
ATOM 1559 C CA . ILE A 1 211 ? 13.165 -0.824 -12.026 1.00 92.12 211 ILE A CA 1
ATOM 1560 C C . ILE A 1 211 ? 12.819 0.125 -10.881 1.00 92.12 211 ILE A C 1
ATOM 1562 O O . ILE A 1 211 ? 13.125 1.316 -10.951 1.00 92.12 211 ILE A O 1
ATOM 1566 N N . THR A 1 212 ? 12.191 -0.402 -9.832 1.00 89.62 212 THR A N 1
ATOM 1567 C CA . THR A 1 212 ? 11.842 0.339 -8.613 1.00 89.62 212 THR A CA 1
ATOM 1568 C C . THR A 1 212 ? 12.833 0.129 -7.477 1.00 89.62 212 THR A C 1
ATOM 1570 O O . THR A 1 212 ? 13.044 1.034 -6.674 1.00 89.62 212 THR A O 1
ATOM 1573 N N . ASP A 1 213 ? 13.462 -1.044 -7.433 1.00 82.69 213 ASP A N 1
ATOM 1574 C CA . ASP A 1 213 ? 14.517 -1.372 -6.478 1.00 82.69 213 ASP A CA 1
ATOM 1575 C C . ASP A 1 213 ? 15.721 -1.925 -7.253 1.00 82.69 213 ASP A C 1
ATOM 1577 O O . ASP A 1 213 ? 15.568 -2.938 -7.944 1.00 82.69 213 ASP A O 1
ATOM 1581 N N . PRO A 1 214 ? 16.893 -1.262 -7.217 1.00 72.12 214 PRO A N 1
ATOM 1582 C CA . PRO A 1 214 ? 18.077 -1.720 -7.923 1.00 72.12 214 PRO A CA 1
ATOM 1583 C C . PRO A 1 214 ? 18.916 -2.693 -7.080 1.00 72.12 214 PRO A C 1
ATOM 1585 O O . PRO A 1 214 ? 20.110 -2.822 -7.354 1.00 72.12 214 PRO A O 1
ATOM 1588 N N . HIS A 1 215 ? 18.348 -3.309 -6.034 1.00 75.50 215 HIS A N 1
ATOM 1589 C CA . HIS A 1 215 ? 19.089 -4.179 -5.126 1.00 75.50 215 HIS A CA 1
ATOM 1590 C C . HIS A 1 215 ? 19.947 -5.201 -5.900 1.00 75.50 215 HIS A C 1
ATOM 1592 O O . HIS A 1 215 ? 19.438 -5.885 -6.790 1.00 75.50 215 HIS A O 1
ATOM 1598 N N . PRO A 1 216 ? 21.254 -5.319 -5.593 1.00 67.06 216 PRO A N 1
ATOM 1599 C CA . PRO A 1 216 ? 22.170 -6.154 -6.369 1.00 67.06 216 PRO A CA 1
ATOM 1600 C C . PRO A 1 216 ? 21.885 -7.654 -6.240 1.00 67.06 216 PRO A C 1
ATOM 1602 O O . PRO A 1 216 ? 22.326 -8.412 -7.098 1.00 67.06 216 PRO A O 1
ATOM 1605 N N . ALA A 1 217 ? 21.170 -8.074 -5.190 1.00 68.81 217 ALA A N 1
ATOM 1606 C CA . ALA A 1 217 ? 20.717 -9.457 -5.043 1.00 68.81 217 ALA A CA 1
ATOM 1607 C C . ALA A 1 217 ? 19.594 -9.808 -6.032 1.00 68.81 217 ALA A C 1
ATOM 1609 O O . ALA A 1 217 ? 19.557 -10.933 -6.506 1.00 68.81 217 ALA A O 1
ATOM 1610 N N . GLY A 1 218 ? 18.765 -8.833 -6.414 1.00 78.25 218 GLY A N 1
ATOM 1611 C CA . GLY A 1 218 ? 17.618 -9.059 -7.277 1.00 78.25 218 GLY A CA 1
ATOM 1612 C C . GLY A 1 218 ? 16.837 -7.764 -7.537 1.00 78.25 218 GLY A C 1
ATOM 1613 O O . GLY A 1 218 ? 16.313 -7.159 -6.600 1.00 78.25 218 GLY A O 1
ATOM 1614 N N . PRO A 1 219 ? 16.756 -7.268 -8.786 1.00 86.00 219 PRO A N 1
ATOM 1615 C CA . PRO A 1 219 ? 15.947 -6.103 -9.103 1.00 86.00 219 PRO A CA 1
ATOM 1616 C C . PRO A 1 219 ? 14.452 -6.383 -8.923 1.00 86.00 219 PRO A C 1
ATOM 1618 O O . PRO A 1 219 ? 13.930 -7.433 -9.310 1.00 86.00 219 PRO A O 1
ATOM 1621 N N . ALA A 1 220 ? 13.733 -5.371 -8.444 1.00 89.38 220 ALA A N 1
ATOM 1622 C CA . ALA A 1 220 ? 12.274 -5.348 -8.455 1.00 89.38 220 ALA A CA 1
ATOM 1623 C C . ALA A 1 220 ? 11.765 -4.231 -9.366 1.00 89.38 220 ALA A C 1
ATOM 1625 O O . ALA A 1 220 ? 12.346 -3.141 -9.413 1.00 89.38 220 ALA A O 1
ATOM 1626 N N . GLY A 1 221 ? 10.670 -4.466 -10.087 1.00 91.94 221 GLY A N 1
ATOM 1627 C CA . GLY A 1 221 ? 10.120 -3.457 -10.984 1.00 91.94 221 GLY A CA 1
ATOM 1628 C C . GLY A 1 221 ? 8.880 -3.865 -11.766 1.00 91.94 221 GLY A C 1
ATOM 1629 O O . GLY A 1 221 ? 8.371 -4.982 -11.673 1.00 91.94 221 GLY A O 1
ATOM 1630 N N . PHE A 1 222 ? 8.398 -2.923 -12.572 1.00 93.62 222 PHE A N 1
ATOM 1631 C CA . PHE A 1 222 ? 7.268 -3.109 -13.476 1.00 93.62 222 PHE A CA 1
ATOM 1632 C C . PHE A 1 222 ? 7.762 -3.492 -14.864 1.00 93.62 222 PHE A C 1
ATOM 1634 O O . PHE A 1 222 ? 8.551 -2.766 -15.458 1.00 93.62 222 PHE A O 1
ATOM 1641 N N . VAL A 1 223 ? 7.270 -4.597 -15.409 1.00 92.81 223 VAL A N 1
ATOM 1642 C CA . VAL A 1 223 ? 7.617 -5.091 -16.743 1.00 92.81 223 VAL A CA 1
ATOM 1643 C C . VAL A 1 223 ? 6.403 -4.986 -17.652 1.00 92.81 223 VAL A C 1
ATOM 1645 O O . VAL A 1 223 ? 5.363 -5.575 -17.351 1.00 92.81 223 VAL A O 1
ATOM 1648 N N . ARG A 1 224 ? 6.549 -4.274 -18.772 1.00 92.50 224 ARG A N 1
ATOM 1649 C CA . ARG A 1 224 ? 5.578 -4.240 -19.871 1.00 92.50 224 ARG A CA 1
ATOM 1650 C C . ARG A 1 224 ? 6.087 -5.091 -21.023 1.00 92.50 224 ARG A C 1
ATOM 1652 O O . ARG A 1 224 ? 7.138 -4.792 -21.591 1.00 92.50 224 ARG A O 1
ATOM 1659 N N . LEU A 1 225 ? 5.322 -6.114 -21.382 1.00 86.75 225 LEU A N 1
ATOM 1660 C CA . LEU A 1 225 ? 5.568 -6.932 -22.569 1.00 86.75 225 LEU A CA 1
ATOM 1661 C C . LEU A 1 225 ? 4.794 -6.357 -23.758 1.00 86.75 225 LEU A C 1
ATOM 1663 O O . LEU A 1 225 ? 3.684 -5.841 -23.575 1.00 86.75 225 LEU A O 1
ATOM 1667 N N . ARG A 1 226 ? 5.340 -6.444 -24.977 1.00 79.19 226 ARG A N 1
ATOM 1668 C CA . ARG A 1 226 ? 4.561 -6.093 -26.169 1.00 79.19 226 ARG A CA 1
ATOM 1669 C C . ARG A 1 226 ? 3.409 -7.082 -26.397 1.00 79.19 226 ARG A C 1
ATOM 1671 O O . ARG A 1 226 ? 3.517 -8.266 -26.069 1.00 79.19 226 ARG A O 1
ATOM 1678 N N . PRO A 1 227 ? 2.283 -6.617 -26.968 1.00 67.94 227 PRO A N 1
ATOM 1679 C CA . PRO A 1 227 ? 1.169 -7.490 -27.321 1.00 67.94 227 PRO A CA 1
ATOM 1680 C C . PRO A 1 227 ? 1.624 -8.598 -28.280 1.00 67.94 227 PRO A C 1
ATOM 1682 O O . PRO A 1 227 ? 2.143 -8.309 -29.352 1.00 67.94 227 PRO A O 1
ATOM 1685 N N . GLY A 1 228 ? 1.407 -9.859 -27.900 1.00 65.12 228 GLY A N 1
ATOM 1686 C CA . GLY A 1 228 ? 1.807 -11.035 -28.686 1.00 65.12 228 GLY A CA 1
ATOM 1687 C C . GLY A 1 228 ? 3.027 -11.771 -28.135 1.00 65.12 228 GLY A C 1
ATOM 1688 O O . GLY A 1 228 ? 3.184 -12.957 -28.420 1.00 65.12 228 GLY A O 1
ATOM 1689 N N . ASP A 1 229 ? 3.811 -11.123 -27.271 1.00 64.88 229 ASP A N 1
ATOM 1690 C CA . ASP A 1 229 ? 4.992 -11.722 -26.660 1.00 64.88 229 ASP A CA 1
ATOM 1691 C C . ASP A 1 229 ? 4.582 -12.505 -25.403 1.00 64.88 229 ASP A C 1
ATOM 1693 O O . ASP A 1 229 ? 4.384 -11.968 -24.309 1.00 64.88 229 ASP A O 1
ATOM 1697 N N . LYS A 1 230 ? 4.353 -13.811 -25.572 1.00 55.47 230 LYS A N 1
ATOM 1698 C CA . LYS A 1 230 ? 4.180 -14.725 -24.439 1.00 55.47 230 LYS A CA 1
ATOM 1699 C C . LYS A 1 230 ? 5.578 -15.066 -23.948 1.00 55.47 230 LYS A C 1
ATOM 1701 O O . LYS A 1 230 ? 6.342 -15.668 -24.693 1.00 55.47 230 LYS A O 1
ATOM 1706 N N . THR A 1 231 ? 5.896 -14.746 -22.698 1.00 53.38 231 THR A N 1
ATOM 1707 C CA . THR A 1 231 ? 7.150 -15.099 -22.001 1.00 53.38 231 THR A CA 1
ATOM 1708 C C . THR A 1 231 ? 7.350 -16.616 -21.815 1.00 53.38 231 THR A C 1
ATOM 1710 O O . THR A 1 231 ? 7.623 -17.075 -20.714 1.00 53.38 231 THR A O 1
ATOM 1713 N N . GLY A 1 232 ? 7.174 -17.423 -22.863 1.00 43.94 232 GLY A N 1
ATOM 1714 C CA . GLY A 1 232 ? 7.142 -18.884 -22.802 1.00 43.94 232 GLY A CA 1
ATOM 1715 C C . GLY A 1 232 ? 7.875 -19.613 -23.930 1.00 43.94 232 GLY A C 1
ATOM 1716 O O . GLY A 1 232 ? 7.821 -20.835 -23.954 1.00 43.94 232 GLY A O 1
ATOM 1717 N N . ALA A 1 233 ? 8.564 -18.927 -24.848 1.00 43.66 233 ALA A N 1
ATOM 1718 C CA . ALA A 1 233 ? 9.256 -19.582 -25.966 1.00 43.66 233 ALA A CA 1
ATOM 1719 C C . ALA A 1 233 ? 10.728 -19.139 -26.099 1.00 43.66 233 ALA A C 1
ATOM 1721 O O . ALA A 1 233 ? 11.147 -18.648 -27.137 1.00 43.66 233 ALA A O 1
ATOM 1722 N N . GLY A 1 234 ? 11.523 -19.312 -25.037 1.00 52.56 234 GLY A N 1
ATOM 1723 C CA . GLY A 1 234 ? 12.992 -19.382 -25.142 1.00 52.56 234 GLY A CA 1
ATOM 1724 C C . GLY A 1 234 ? 13.813 -18.117 -24.849 1.00 52.56 234 GLY A C 1
ATOM 1725 O O . GLY A 1 234 ? 15.032 -18.230 -24.763 1.00 52.56 234 GLY A O 1
ATOM 1726 N N . GLY A 1 235 ? 13.200 -16.946 -24.650 1.00 58.53 235 GLY A N 1
ATOM 1727 C CA . GLY A 1 235 ? 13.917 -15.711 -24.287 1.00 58.53 235 GLY A CA 1
ATOM 1728 C C . GLY A 1 235 ? 14.191 -15.579 -22.782 1.00 58.53 235 GLY A C 1
ATOM 1729 O O . GLY A 1 235 ? 13.359 -15.974 -21.959 1.00 58.53 235 GLY A O 1
ATOM 1730 N N . ARG A 1 236 ? 15.339 -14.995 -22.400 1.00 65.94 236 ARG A N 1
ATOM 1731 C 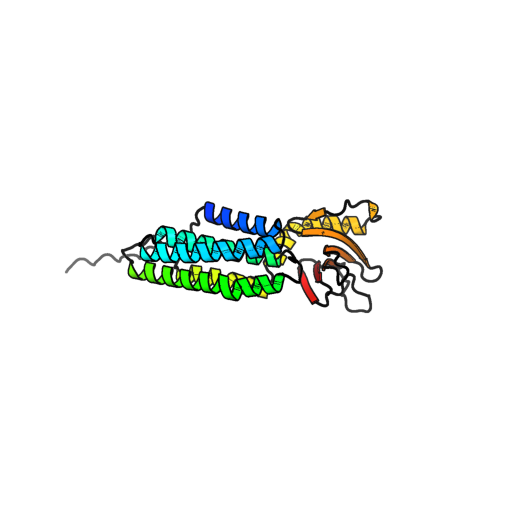CA . ARG A 1 236 ? 15.619 -14.653 -20.994 1.00 65.94 236 ARG A CA 1
ATOM 1732 C C . ARG A 1 236 ? 14.682 -13.522 -20.528 1.00 65.94 236 ARG A C 1
ATOM 1734 O O . ARG A 1 236 ? 14.601 -12.489 -21.198 1.00 65.94 236 ARG A O 1
ATOM 1741 N N . PRO A 1 237 ? 13.977 -13.679 -19.393 1.00 70.56 237 PRO A N 1
ATOM 1742 C CA . PRO A 1 237 ? 13.096 -12.637 -18.871 1.00 70.56 237 PRO A CA 1
ATOM 1743 C C . PRO A 1 237 ? 13.893 -11.386 -18.454 1.00 70.56 237 PRO A C 1
ATOM 1745 O O . PRO A 1 237 ? 14.997 -11.500 -17.934 1.00 70.56 237 PRO A O 1
ATOM 1748 N N . ILE A 1 238 ? 13.331 -10.183 -18.666 1.00 78.19 238 ILE A N 1
ATOM 1749 C CA . ILE A 1 238 ? 13.979 -8.899 -18.298 1.00 78.19 238 ILE A CA 1
ATOM 1750 C C . ILE A 1 238 ? 14.196 -8.802 -16.780 1.00 78.19 238 ILE A C 1
ATOM 1752 O O . ILE A 1 238 ? 15.232 -8.314 -16.320 1.00 78.19 238 ILE A O 1
ATOM 1756 N N . ILE A 1 239 ? 13.171 -9.248 -16.048 1.00 78.56 239 ILE A N 1
ATOM 1757 C CA . ILE A 1 239 ? 13.192 -9.584 -14.629 1.00 78.56 239 ILE A CA 1
ATOM 1758 C C . ILE A 1 239 ? 12.529 -10.968 -14.526 1.00 78.56 239 ILE A C 1
ATOM 1760 O O . ILE A 1 239 ? 11.385 -11.125 -14.982 1.00 78.56 239 ILE A O 1
ATOM 1764 N N . ALA A 1 240 ? 13.238 -11.965 -14.008 1.00 74.44 240 ALA A N 1
ATOM 1765 C CA . ALA A 1 240 ? 12.812 -13.351 -13.852 1.00 74.44 240 ALA A CA 1
ATOM 1766 C C . ALA A 1 240 ? 11.546 -13.449 -12.996 1.00 74.44 240 ALA A C 1
ATOM 1768 O O . ALA A 1 240 ? 10.557 -14.041 -13.430 1.00 74.44 240 ALA A O 1
ATOM 1769 N N . GLY A 1 241 ? 11.504 -12.706 -11.886 1.00 69.00 241 GLY A N 1
ATOM 1770 C CA . GLY A 1 241 ? 10.328 -12.654 -11.016 1.00 69.00 241 GLY A CA 1
ATOM 1771 C C . GLY A 1 241 ? 10.180 -13.895 -10.135 1.00 69.00 241 GLY A C 1
ATOM 1772 O O . GLY A 1 241 ? 9.059 -14.238 -9.764 1.00 69.00 241 GLY A O 1
ATOM 1773 N N . ASP A 1 242 ? 11.290 -14.564 -9.820 1.00 77.25 242 ASP A N 1
ATOM 1774 C CA . ASP A 1 242 ? 11.329 -15.859 -9.130 1.00 77.25 242 ASP A CA 1
ATOM 1775 C C . ASP A 1 242 ? 10.721 -15.804 -7.721 1.00 77.25 242 ASP A C 1
ATOM 1777 O O . ASP A 1 242 ? 10.174 -16.794 -7.233 1.00 77.25 242 ASP A O 1
ATOM 1781 N N . ARG A 1 243 ? 10.751 -14.627 -7.081 1.00 79.25 243 ARG A N 1
ATOM 1782 C CA . ARG A 1 243 ? 10.198 -14.417 -5.738 1.00 79.25 243 ARG A CA 1
ATOM 1783 C C . ARG A 1 243 ? 8.764 -13.896 -5.756 1.00 79.25 243 ARG A C 1
ATOM 1785 O O . ARG A 1 243 ? 7.955 -14.281 -4.912 1.00 79.25 243 ARG A O 1
ATOM 1792 N N . LEU A 1 244 ? 8.445 -12.996 -6.684 1.00 83.06 244 LEU A N 1
ATOM 1793 C CA . LEU A 1 244 ? 7.106 -12.430 -6.817 1.00 83.06 244 LEU A CA 1
ATOM 1794 C C . LEU A 1 244 ? 6.822 -12.057 -8.270 1.00 83.06 244 LEU A C 1
ATOM 1796 O O . LEU A 1 244 ? 7.545 -11.262 -8.868 1.00 83.06 244 LEU A O 1
ATOM 1800 N N . LEU A 1 245 ? 5.706 -12.567 -8.788 1.00 88.38 245 LEU A N 1
ATOM 1801 C CA . LEU A 1 245 ? 5.136 -12.182 -10.071 1.00 88.38 245 LEU A CA 1
ATOM 1802 C C . LEU A 1 245 ? 3.666 -11.836 -9.863 1.00 88.38 245 LEU A C 1
ATOM 1804 O O . LEU A 1 245 ? 2.846 -12.703 -9.557 1.00 88.38 245 LEU A O 1
ATOM 1808 N N . VAL A 1 246 ? 3.329 -10.563 -10.053 1.00 88.00 246 VAL A N 1
ATOM 1809 C CA . VAL A 1 246 ? 1.948 -10.080 -9.978 1.00 88.00 246 VAL A CA 1
ATOM 1810 C C . VAL A 1 246 ? 1.514 -9.644 -11.374 1.00 88.00 246 VAL A C 1
ATOM 1812 O O . VAL A 1 246 ? 2.044 -8.650 -11.882 1.00 88.00 246 VAL A O 1
ATOM 1815 N N . PRO A 1 247 ? 0.585 -10.360 -12.031 1.00 90.50 247 PRO A N 1
ATOM 1816 C CA . PRO A 1 247 ? 0.039 -9.909 -13.302 1.00 90.50 247 PRO A CA 1
ATOM 1817 C C . PRO A 1 247 ? -0.783 -8.636 -13.081 1.00 90.50 247 PRO A C 1
ATOM 1819 O O . PRO A 1 247 ? -1.632 -8.580 -12.196 1.00 90.50 247 PRO A O 1
ATOM 1822 N N . LEU A 1 248 ? -0.536 -7.617 -13.898 1.00 90.81 248 LEU A N 1
ATOM 1823 C CA . LEU A 1 248 ? -1.256 -6.348 -13.877 1.00 90.81 248 LEU A CA 1
ATOM 1824 C C . LEU A 1 248 ? -2.026 -6.176 -15.194 1.00 90.81 248 LEU A C 1
ATOM 1826 O O . LEU A 1 248 ? -1.921 -6.965 -16.136 1.00 90.81 248 LEU A O 1
ATOM 1830 N N . TRP A 1 249 ? -2.845 -5.132 -15.279 1.00 88.25 249 TRP A N 1
ATOM 1831 C CA . TRP A 1 249 ? -3.640 -4.883 -16.478 1.00 88.25 249 TRP A CA 1
ATOM 1832 C C . TRP A 1 249 ? -2.814 -4.347 -17.649 1.00 88.25 249 TRP A C 1
ATOM 1834 O O . TRP A 1 249 ? -1.914 -3.529 -17.482 1.00 88.25 249 TRP A O 1
ATOM 1844 N N . GLY A 1 250 ? -3.205 -4.739 -18.866 1.00 86.94 250 GLY A N 1
ATOM 1845 C CA . GLY A 1 250 ? -2.674 -4.158 -20.100 1.00 86.94 250 GLY A CA 1
ATOM 1846 C C . GLY A 1 250 ? -1.259 -4.611 -20.462 1.00 86.94 250 GLY A C 1
ATOM 1847 O O . GLY A 1 250 ? -0.488 -3.794 -20.948 1.00 86.94 250 GLY A O 1
ATOM 1848 N N . GLY A 1 251 ? -0.911 -5.879 -20.211 1.00 88.44 251 GLY A N 1
ATOM 1849 C CA . GLY A 1 251 ? 0.409 -6.437 -20.552 1.00 88.44 251 GLY A CA 1
ATOM 1850 C C . GLY A 1 251 ? 1.521 -6.081 -19.561 1.00 88.44 251 GLY A C 1
ATOM 1851 O O . GLY A 1 251 ? 2.690 -6.375 -19.807 1.00 88.44 251 GLY A O 1
ATOM 1852 N N . TRP A 1 252 ? 1.156 -5.459 -18.441 1.00 93.75 252 TRP A N 1
ATOM 1853 C CA . TRP A 1 252 ? 2.062 -5.144 -17.350 1.00 93.75 252 TRP A CA 1
ATOM 1854 C C . TRP A 1 252 ? 2.124 -6.275 -16.323 1.00 93.75 252 TRP A C 1
ATOM 1856 O O . TRP A 1 252 ? 1.160 -7.004 -16.102 1.00 93.75 252 TRP A O 1
ATOM 1866 N N . SER A 1 253 ? 3.258 -6.394 -15.646 1.00 92.31 253 SER A N 1
ATOM 1867 C CA . SER A 1 253 ? 3.426 -7.238 -14.463 1.00 92.31 253 SER A CA 1
ATOM 1868 C C . SER A 1 253 ? 4.394 -6.573 -13.494 1.00 92.31 253 SER A C 1
ATOM 1870 O O . SER A 1 253 ? 5.313 -5.886 -13.931 1.00 92.31 253 SER A O 1
ATOM 1872 N N . TYR A 1 254 ? 4.199 -6.762 -12.193 1.00 91.25 254 TYR A N 1
ATOM 1873 C CA . TYR A 1 254 ? 5.226 -6.446 -11.202 1.00 91.25 254 TYR A 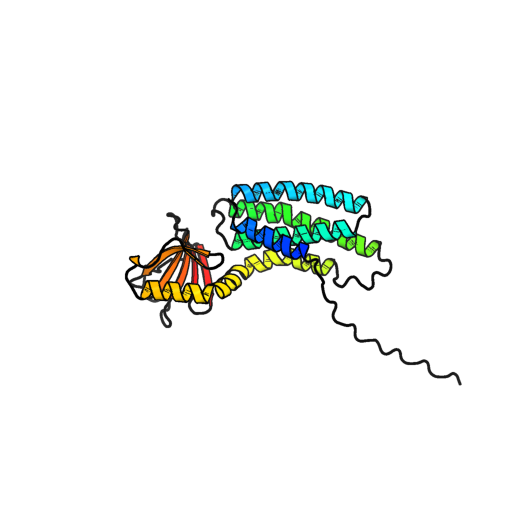CA 1
ATOM 1874 C C . TYR A 1 254 ? 6.050 -7.703 -10.935 1.00 91.25 254 TYR A C 1
ATOM 1876 O O . TYR A 1 254 ? 5.474 -8.778 -10.744 1.00 91.25 254 TYR A O 1
ATOM 1884 N N . ARG A 1 255 ? 7.378 -7.579 -10.957 1.00 90.25 255 ARG A N 1
ATOM 1885 C CA . ARG A 1 255 ? 8.311 -8.696 -10.791 1.00 90.25 255 ARG A CA 1
ATOM 1886 C C . ARG A 1 255 ? 9.395 -8.348 -9.784 1.00 90.25 255 ARG A C 1
ATOM 1888 O O . ARG A 1 255 ? 9.874 -7.217 -9.780 1.00 90.25 255 ARG A O 1
ATOM 1895 N N . MET A 1 256 ? 9.784 -9.326 -8.976 1.00 85.81 256 MET A N 1
ATOM 1896 C CA . MET A 1 256 ? 10.877 -9.219 -8.012 1.00 85.81 256 MET A CA 1
ATOM 1897 C C . MET A 1 256 ? 11.778 -10.450 -8.099 1.00 85.81 256 MET A C 1
ATOM 1899 O O . MET A 1 256 ? 11.289 -11.583 -8.035 1.00 85.81 256 MET A O 1
ATOM 1903 N N . GLU A 1 257 ? 13.073 -10.201 -8.254 1.00 81.88 257 GLU A N 1
ATOM 1904 C CA . GLU A 1 257 ? 14.157 -11.169 -8.068 1.00 81.88 257 GLU A CA 1
ATOM 1905 C C . GLU A 1 257 ? 14.692 -11.063 -6.627 1.00 81.88 257 GLU A C 1
ATOM 1907 O O . GLU A 1 257 ? 14.618 -9.984 -6.047 1.00 81.88 257 GLU A O 1
ATOM 1912 N N . ASP A 1 258 ? 15.148 -12.189 -6.073 1.00 66.12 258 ASP A N 1
ATOM 1913 C CA . ASP A 1 258 ? 15.839 -12.405 -4.780 1.00 66.12 258 ASP A CA 1
ATOM 1914 C C . ASP A 1 258 ? 15.797 -11.305 -3.697 1.00 66.12 258 ASP A C 1
ATOM 1916 O O . ASP A 1 258 ? 16.643 -10.380 -3.670 1.00 66.12 258 ASP A O 1
#

Organism: NCBI:txid406548

pLDDT: mean 74.07, std 13.18, range [43.66, 95.56]

Sequence (258 aa):
MGPPSPLRTAAAGAPARVQFPLWVIMLLIATVAIGIAAPPLGVVALGMAPTAAAYAGSAFLVRTGRLRLAKQLALGLGLGFNGLFIASTLIPIGLEFQPAFYVGYFVAALPLIFGFGSAWATLERRHGEDSRHSPSPPWLTMGVLLGVPLFTLTTLWPLHAFFLMARPAMDRMADQAAAGPWGALSMPAWIGPFRVVATRMSSDADGVALITDPHPAGPAGFVRLRPGDKTGAGGRPIIAGDRLLVPLWGGWSYRMED

Secondary structure (DSSP, 8-state):
-PPPPP------PPP------HHHHHHHHHHHHHHHHS-HHHHHHHHHHHHHHHHHHHHHHHHTT-HHHHHHHHHHHHHHHHHHHHHHHHTT-TTTTHHHHHHHIIIIIHHHHHHHHHHHHHHHHHT-S--TT--S-HHHHHHHHHHHHHHHHHH-HHHHHHHHHHHHHHHHHHHHHHHS-GGGS-SSEEETTEEE-EEEEETTTBEEEEEEE--TT--EEEEEEPTT--TTSSPPPSS--SSEEEE-SSSEEEEE--